Protein 3C8L (pdb70)

Solvent-accessible surface area: 12529 Å² total

CATH classification: 3.30.1330.20

Nearest PDB structures (foldseek):
  3c8l-assembly1_A  TM=1.009E+00  e=8.716E-21  Nostoc punctiforme PCC 73102
  5v85-assembly1_A  TM=3.398E-01  e=1.556E+00  Mediterraneibacter gnavus ATCC 29149
  5v85-assembly1_B  TM=3.242E-01  e=1.892E+00  Mediterraneibacter gnavus ATCC 29149
  3c8l-assembly1_A  TM=1.000E+00  e=3.100E-19  Nostoc punctiforme PCC 73102

Foldseek 3Di:
DDKDWDDKWAADDVQDPCVQRLLLRQLLGRPVVDDCPCPCVVLVHPDPQEAKEKEKEKAPQVRHDVVSSQVSDPHYDYDYDYYHDFKDFAAHDVVVPHPGRIMHMHMMITDIHHD/DDWAWDDKWAADDVQDPCQQRLLLRQLCGGPVPDDCPCPCVVVVHPDQQEAKEKEKEKAPQVPHPPVSSVVSDPHYDYDYDYYHDAKDFAAHDVVVVHPGRIMHMHMMMIDTD

B-factor: mean 16.0, std 7.18, range [7.28, 55.64]

Secondary structure (DSSP, 8-state):
--EEEEEE---B-SSSS-HHHHHHHHHHHHHTT---SSHHHHHT-SSTT--EEEEEEESSGGG--HHHHHTTS-SSSEEEEEEE---------GGGT--S---B-EEEEEEEEE-/----EEEE---B-SSSS-HHHHHHHHHHHHHTT---TTHHHHTT-SSTT--EEEEEEESSGGG--HHHHHTTS-SSSEEEEEEE---------GGGT-SS---B-EEEEEEE-

Sequence (228 aa):
GARRKRLIIIEGGIDQHGQEPTIIAASSRAVRRNNAIAHNALPGVVWWEVVAAGLSHPNEIIEVQVAVPYPEQVREEEEVLAVLPFGRKTLTVESSSGGIVQQGRAIIPELNDKNDELIAIIAAVTVLIIENGARKRLIIIIEGGIDQHGQEPTIIAASSRAVRNAIAHNALPGVWEVAGLSHPNEIIIEVQVAVPYPEQVREEEVLAVLPFGRKTTLTTVVESSSGGIVQGRAIPELNDKNDELIAIIAAVTVLI

Structure (mmCIF, N/CA/C/O backbone):
data_3C8L
#
_entry.id   3C8L
#
_cell.length_a   75.418
_cell.length_b   78.628
_cell.length_c   75.040
_cell.angle_alpha   90.000
_cell.angle_beta   90.000
_cell.angle_gamma   90.000
#
_symmetry.space_group_name_H-M   'C 2 2 21'
#
loop_
_entity.id
_entity.type
_entity.pdbx_description
1 polymer 'FtsZ-like protein of unknown function'
2 non-polymer 'SULFATE ION'
3 non-polymer 'CHLORIDE ION'
4 non-polymer IMIDAZOLE
5 non-polymer GLYCEROL
6 water water
#
loop_
_atom_site.group_PDB
_atom_site.id
_atom_site.type_symbol
_atom_site.label_atom_id
_atom_site.label_alt_id
_atom_site.label_comp_id
_atom_site.label_asym_id
_atom_site.label_entity_id
_atom_site.label_seq_id
_atom_site.pdbx_PDB_ins_code
_atom_site.Cartn_x
_atom_site.Cartn_y
_atom_site.Cartn_z
_atom_site.occupancy
_atom_site.B_iso_or_equiv
_atom_site.auth_seq_id
_atom_site.auth_comp_id
_atom_site.auth_asym_id
_atom_site.auth_atom_id
_atom_site.pdbx_PDB_model_num
ATOM 1 N N . GLY A 1 1 ? -10.900 -18.948 48.939 1.00 12.66 0 GLY A N 1
ATOM 2 C CA . GLY A 1 1 ? -11.316 -17.518 48.807 1.00 12.42 0 GLY A CA 1
ATOM 3 C C . GLY A 1 1 ? -12.207 -17.297 47.605 1.00 11.98 0 GLY A C 1
ATOM 4 O O . GLY A 1 1 ? -12.447 -18.210 46.818 1.00 12.44 0 GLY A O 1
ATOM 18 N N . ALA A 1 3 ? -13.266 -15.861 44.036 1.00 12.18 2 ALA A N 1
ATOM 19 C CA . ALA A 1 3 ? -12.541 -15.665 42.791 1.00 12.61 2 ALA A CA 1
ATOM 20 C C . ALA A 1 3 ? -12.290 -14.156 42.585 1.00 13.03 2 ALA A C 1
ATOM 21 O O . ALA A 1 3 ? -13.115 -13.306 42.916 1.00 14.21 2 ALA A O 1
ATOM 23 N N . ARG A 1 4 ? -11.172 -13.848 41.950 1.00 14.55 3 ARG A N 1
ATOM 24 C CA A ARG A 1 4 ? -10.743 -12.468 41.712 0.50 13.43 3 ARG A CA 1
ATOM 25 C CA B ARG A 1 4 ? -10.776 -12.464 41.732 0.50 15.77 3 ARG A CA 1
ATOM 26 C C . ARG A 1 4 ? -10.139 -12.273 40.349 1.00 13.65 3 ARG A C 1
ATOM 27 O O . ARG A 1 4 ? -9.688 -13.218 39.732 1.00 14.62 3 ARG A O 1
ATOM 42 N N . LYS A 1 5 ? -10.194 -11.036 39.878 1.00 12.07 4 LYS A N 1
ATOM 43 C CA . LYS A 1 5 ? -9.698 -10.660 38.574 1.00 12.46 4 LYS A CA 1
ATOM 44 C C . LYS A 1 5 ? -8.437 -9.829 38.683 1.00 10.61 4 LYS A C 1
ATOM 45 O O . LYS A 1 5 ? -8.386 -8.875 39.461 1.00 11.67 4 LYS A O 1
ATOM 51 N N . ARG A 1 6 ? -7.442 -10.137 37.858 1.00 11.12 5 ARG A N 1
ATOM 52 C CA . ARG A 1 6 ? -6.185 -9.378 37.869 1.00 10.15 5 ARG A CA 1
ATOM 53 C C . ARG A 1 6 ? -6.377 -7.999 37.244 1.00 10.52 5 ARG A C 1
ATOM 54 O O . ARG A 1 6 ? -6.914 -7.888 36.153 1.00 11.63 5 ARG A O 1
ATOM 62 N N . LEU A 1 7 ? -5.891 -6.962 37.913 1.00 10.25 6 LEU A N 1
ATOM 63 C CA . LEU A 1 7 ? -5.973 -5.616 37.389 1.00 10.91 6 LEU A CA 1
ATOM 64 C C . LEU A 1 7 ? -4.627 -5.174 36.803 1.00 10.38 6 LEU A C 1
ATOM 65 O O . LEU A 1 7 ? -4.532 -4.868 35.612 1.00 11.13 6 LEU A O 1
ATOM 70 N N . ILE A 1 8 ? -3.609 -5.137 37.659 1.00 9.75 7 ILE A N 1
ATOM 71 C CA A ILE A 1 8 ? -2.248 -4.717 37.278 0.50 10.25 7 ILE A CA 1
ATOM 72 C CA B ILE A 1 8 ? -2.282 -4.683 37.321 0.50 11.03 7 ILE A CA 1
ATOM 73 C C . ILE A 1 8 ? -1.254 -5.625 37.946 1.00 10.21 7 ILE A C 1
ATOM 74 O O . ILE A 1 8 ? -1.517 -6.154 39.025 1.00 11.36 7 ILE A O 1
ATOM 83 N N . ILE A 1 9 ? -0.116 -5.826 37.280 1.00 9.97 8 ILE A N 1
ATOM 84 C CA . ILE A 1 9 ? 0.995 -6.658 37.774 1.00 9.80 8 ILE A CA 1
ATOM 85 C C . ILE A 1 9 ? 2.240 -5.775 37.714 1.00 9.32 8 ILE A C 1
ATOM 86 O O . ILE A 1 9 ? 2.572 -5.234 36.656 1.00 11.56 8 ILE A O 1
ATOM 91 N N . GLU A 1 10 ? 2.909 -5.591 38.850 1.00 9.00 9 GLU A N 1
ATOM 92 C CA . GLU A 1 10 ? 4.099 -4.763 38.989 1.00 7.69 9 GLU A CA 1
ATOM 93 C C . GLU A 1 10 ? 5.259 -5.682 39.334 1.00 8.04 9 GLU A C 1
ATOM 94 O O . GLU A 1 10 ? 5.196 -6.417 40.324 1.00 9.03 9 GLU A O 1
ATOM 108 N N . GLY A 1 12 ? 9.549 -6.467 39.913 1.00 7.49 11 GLY A N 1
ATOM 109 C CA . GLY A 1 12 ? 10.784 -5.895 40.417 1.00 8.44 11 GLY A CA 1
ATOM 110 C C . GLY A 1 12 ? 11.817 -6.927 40.786 1.00 7.37 11 GLY A C 1
ATOM 111 O O . GLY A 1 12 ? 11.480 -8.107 40.974 1.00 8.69 11 GLY A O 1
ATOM 120 N N . GLY A 1 14 ? 15.327 -7.634 43.389 1.00 8.08 13 GLY A N 1
ATOM 121 C CA . GLY A 1 14 ? 16.003 -7.266 44.632 1.00 8.02 13 GLY A CA 1
ATOM 122 C C . GLY A 1 14 ? 17.218 -8.158 44.818 1.00 7.92 13 GLY A C 1
ATOM 123 O O . GLY A 1 14 ? 17.217 -9.324 44.420 1.00 8.75 13 GLY A O 1
ATOM 124 N N . ILE A 1 15 ? 18.251 -7.594 45.416 1.00 9.25 14 ILE A N 1
ATOM 125 C CA . ILE A 1 15 ? 19.509 -8.278 45.551 1.00 9.51 14 ILE A CA 1
ATOM 126 C C . ILE A 1 15 ? 20.097 -8.199 46.940 1.00 10.93 14 ILE A C 1
ATOM 127 O O . ILE A 1 15 ? 20.160 -7.119 47.511 1.00 11.08 14 ILE A O 1
ATOM 132 N N . ASP A 1 16 ? 20.495 -9.364 47.448 1.00 10.27 15 ASP A N 1
ATOM 133 C CA . ASP A 1 16 ? 21.240 -9.500 48.711 1.00 11.81 15 ASP A CA 1
ATOM 134 C C . ASP A 1 16 ? 22.686 -9.679 48.266 1.00 11.06 15 ASP A C 1
ATOM 135 O O . ASP A 1 16 ? 23.062 -10.776 47.865 1.00 11.58 15 ASP A O 1
ATOM 140 N N . GLN A 1 17 ? 23.499 -8.632 48.334 1.00 11.73 16 GLN A N 1
ATOM 141 C CA . GLN A 1 17 ? 24.882 -8.727 47.858 1.00 12.33 16 GLN A CA 1
ATOM 142 C C . GLN A 1 17 ? 25.816 -9.451 48.812 1.00 12.89 16 GLN A C 1
ATOM 143 O O . GLN A 1 17 ? 26.838 -9.971 48.394 1.00 14.65 16 GLN A O 1
ATOM 149 N N . HIS A 1 18 ? 25.477 -9.519 50.085 1.00 13.59 17 HIS A N 1
ATOM 150 C CA . HIS A 1 18 ? 26.391 -10.171 51.047 1.00 14.84 17 HIS A CA 1
ATOM 151 C C . HIS A 1 18 ? 26.241 -11.679 51.163 1.00 14.87 17 HIS A C 1
ATOM 152 O O . HIS A 1 18 ? 27.211 -12.367 51.521 1.00 15.98 17 HIS A O 1
ATOM 159 N N . GLY A 1 19 ? 25.051 -12.191 50.863 1.00 15.10 18 GLY A N 1
ATOM 160 C CA . GLY A 1 19 ? 24.774 -13.616 50.919 1.00 16.05 18 GLY A CA 1
ATOM 161 C C . GLY A 1 19 ? 24.069 -14.006 52.208 1.00 17.58 18 GLY A C 1
ATOM 162 O O . GLY A 1 19 ? 24.075 -13.260 53.192 1.00 18.61 18 GLY A O 1
ATOM 163 N N . GLN A 1 20 ? 23.472 -15.187 52.170 1.00 17.75 19 GLN A N 1
ATOM 164 C CA . GLN A 1 20 ? 22.755 -15.768 53.304 1.00 18.65 19 GLN A CA 1
ATOM 165 C C . GLN A 1 20 ? 21.432 -15.098 53.673 1.00 17.11 19 GLN A C 1
ATOM 166 O O . GLN A 1 20 ? 20.824 -15.485 54.675 1.00 18.59 19 GLN A O 1
ATOM 172 N N . GLU A 1 21 ? 20.957 -14.087 52.921 1.00 14.96 20 GLU A N 1
ATOM 173 C CA . GLU A 1 21 ? 19.679 -13.444 53.277 1.00 14.27 20 GLU A CA 1
ATOM 174 C C . GLU A 1 21 ? 18.672 -13.314 52.129 1.00 11.78 20 GLU A C 1
ATOM 175 O O . GLU A 1 21 ? 18.408 -12.211 51.643 1.00 10.73 20 GLU A O 1
ATOM 181 N N . PRO A 1 22 ? 18.090 -14.438 51.696 1.00 11.13 21 PRO A N 1
ATOM 182 C CA . PRO A 1 22 ? 17.063 -14.347 50.669 1.00 11.27 21 PRO A CA 1
ATOM 183 C C . PRO A 1 22 ? 15.888 -13.451 51.083 1.00 10.81 21 PRO A C 1
ATOM 184 O O . PRO A 1 22 ? 15.235 -12.879 50.221 1.00 9.92 21 PRO A O 1
ATOM 188 N N . THR A 1 23 ? 15.601 -13.334 52.381 1.00 9.97 22 THR A N 1
ATOM 189 C CA . THR A 1 23 ? 14.553 -12.431 52.812 1.00 10.29 22 THR A CA 1
ATOM 190 C C . THR A 1 23 ? 14.826 -10.979 52.351 1.00 9.73 22 THR A C 1
ATOM 191 O O . THR A 1 23 ? 13.898 -10.277 51.943 1.00 9.75 22 THR A O 1
ATOM 195 N N . ILE A 1 24 ? 16.074 -10.533 52.450 1.00 9.86 23 ILE A N 1
ATOM 196 C CA A ILE A 1 24 ? 16.495 -9.190 52.049 0.50 10.41 23 ILE A CA 1
ATOM 197 C CA B ILE A 1 24 ? 16.401 -9.161 52.066 0.50 10.56 23 ILE A CA 1
ATOM 198 C C . ILE A 1 24 ? 16.287 -9.009 50.546 1.00 9.48 23 ILE A C 1
ATOM 199 O O . ILE A 1 24 ? 15.765 -7.996 50.083 1.00 9.81 23 ILE A O 1
ATOM 208 N N . ALA A 1 25 ? 16.728 -9.993 49.776 1.00 9.53 24 ALA A N 1
ATOM 209 C CA . ALA A 1 25 ? 16.544 -9.934 48.319 1.00 9.20 24 ALA A CA 1
ATOM 210 C C . ALA A 1 25 ? 15.045 -9.836 47.990 1.00 8.15 24 ALA A C 1
ATOM 211 O O . ALA A 1 25 ? 14.622 -9.009 47.166 1.00 8.60 24 ALA A O 1
ATOM 213 N N . ALA A 1 26 ? 14.233 -10.662 48.656 1.00 8.34 25 ALA A N 1
ATOM 214 C CA . ALA A 1 26 ? 12.797 -10.671 48.421 1.00 8.37 25 ALA A CA 1
ATOM 215 C C . ALA A 1 26 ? 12.115 -9.352 48.808 1.00 8.56 25 ALA A C 1
ATOM 216 O O . ALA A 1 26 ? 11.287 -8.844 48.070 1.00 8.88 25 ALA A O 1
ATOM 218 N N A SER A 1 27 ? 12.483 -8.824 49.975 0.50 8.56 26 SER A N 1
ATOM 219 N N B SER A 1 27 ? 12.446 -8.809 49.982 0.50 9.59 26 SER A N 1
ATOM 220 C CA A SER A 1 27 ? 11.918 -7.560 50.449 0.50 7.77 26 SER A CA 1
ATOM 221 C CA B SER A 1 27 ? 11.812 -7.548 50.395 0.50 9.67 26 SER A CA 1
ATOM 222 C C A SER A 1 27 ? 12.251 -6.426 49.485 0.50 8.52 26 SER A C 1
ATOM 223 C C B SER A 1 27 ? 12.232 -6.414 49.451 0.50 9.48 26 SER A C 1
ATOM 224 O O A SER A 1 27 ? 11.391 -5.597 49.147 0.50 8.62 26 SER A O 1
ATOM 225 O O B SER A 1 27 ? 11.403 -5.561 49.095 0.50 9.17 26 SER A O 1
ATOM 230 N N . ARG A 1 28 ? 13.505 -6.391 49.049 1.00 8.43 27 ARG A N 1
ATOM 231 C CA . ARG A 1 28 ? 13.958 -5.361 48.105 1.00 8.92 27 ARG A CA 1
ATOM 232 C C . ARG A 1 28 ? 13.257 -5.522 46.760 1.00 8.02 27 ARG A C 1
ATOM 233 O O . ARG A 1 28 ? 12.958 -4.524 46.097 1.00 9.09 27 ARG A O 1
ATOM 241 N N . ALA A 1 29 ? 12.988 -6.762 46.344 1.00 8.16 28 ALA A N 1
ATOM 242 C CA . ALA A 1 29 ? 12.283 -7.006 45.091 1.00 8.04 28 ALA A CA 1
ATOM 243 C C . ALA A 1 29 ? 10.849 -6.451 45.120 1.00 7.91 28 ALA A C 1
ATOM 244 O O . ALA A 1 29 ? 10.393 -5.827 44.159 1.00 8.20 28 ALA A O 1
ATOM 246 N N . VAL A 1 30 ? 10.122 -6.675 46.214 1.00 8.10 29 VAL A N 1
ATOM 247 C CA . VAL A 1 30 ? 8.773 -6.137 46.375 1.00 7.95 29 VAL A CA 1
ATOM 248 C C . VAL A 1 30 ? 8.827 -4.594 46.380 1.00 8.63 29 VAL A C 1
ATOM 249 O O . VAL A 1 30 ? 8.021 -3.928 45.712 1.00 9.22 29 VAL A O 1
ATOM 253 N N . ARG A 1 31 ? 9.784 -4.025 47.115 1.00 9.06 30 ARG A N 1
ATOM 254 C CA A ARG A 1 31 ? 9.926 -2.564 47.159 0.50 9.65 30 ARG A CA 1
ATOM 255 C CA B ARG A 1 31 ? 9.876 -2.588 47.172 0.50 10.22 30 ARG A CA 1
ATOM 256 C C . ARG A 1 31 ? 10.161 -2.023 45.751 1.00 9.63 30 ARG A C 1
ATOM 257 O O . ARG A 1 31 ? 9.529 -1.053 45.332 1.00 11.34 30 ARG A O 1
ATOM 272 N N . ASN A 1 32 ? 11.101 -2.622 45.021 1.00 8.88 31 ASN A N 1
ATOM 273 C CA A ASN A 1 32 ? 11.475 -2.234 43.611 0.50 9.68 31 ASN A CA 1
ATOM 274 C CA B ASN A 1 32 ? 11.431 -2.151 43.708 0.50 9.29 31 ASN A CA 1
ATOM 275 C C . ASN A 1 32 ? 10.282 -2.354 42.706 1.00 9.15 31 ASN A C 1
ATOM 276 O O . ASN A 1 32 ? 10.120 -1.566 41.778 1.00 10.43 31 ASN A O 1
ATOM 285 N N . ALA A 1 33 ? 9.440 -3.359 42.943 1.00 8.37 32 ALA A N 1
ATOM 286 C CA . ALA A 1 33 ? 8.299 -3.589 42.069 1.00 7.76 32 ALA A CA 1
ATOM 287 C C . ALA A 1 33 ? 7.273 -2.455 42.104 1.00 7.92 32 ALA A C 1
ATOM 288 O O . ALA A 1 33 ? 6.643 -2.135 41.090 1.00 9.78 32 ALA A O 1
ATOM 290 N N . ILE A 1 34 ? 7.079 -1.886 43.293 1.00 8.02 33 ILE A N 1
ATOM 291 C CA . ILE A 1 34 ? 6.053 -0.898 43.465 1.00 8.80 33 ILE A CA 1
ATOM 292 C C . ILE A 1 34 ? 6.516 0.547 43.609 1.00 8.35 33 ILE A C 1
ATOM 293 O O . ILE A 1 34 ? 5.703 1.466 43.487 1.00 9.07 33 ILE A O 1
ATOM 298 N N . ALA A 1 35 ? 7.809 0.758 43.823 1.00 8.05 34 ALA A N 1
ATOM 299 C CA . ALA A 1 35 ? 8.315 2.093 44.135 1.00 9.02 34 ALA A CA 1
ATOM 300 C C . ALA A 1 35 ? 8.106 3.147 43.093 1.00 7.50 34 ALA A C 1
ATOM 301 O O . ALA A 1 35 ? 8.033 4.336 43.418 1.00 8.56 34 ALA A O 1
ATOM 303 N N . HIS A 1 36 ? 8.081 2.732 41.835 1.00 7.28 35 HIS A N 1
ATOM 304 C CA . HIS A 1 36 ? 7.989 3.678 40.735 1.00 7.51 35 HIS A CA 1
ATOM 305 C C . HIS A 1 36 ? 6.622 3.829 40.158 1.00 7.92 35 HIS A C 1
ATOM 306 O O . HIS A 1 36 ? 6.479 4.427 39.093 1.00 9.61 35 HIS A O 1
ATOM 313 N N . ASN A 1 37 ? 5.611 3.305 40.852 1.00 7.94 36 ASN A N 1
ATOM 314 C CA . ASN A 1 37 ? 4.229 3.449 40.433 1.00 9.02 36 ASN A CA 1
ATOM 315 C C . ASN A 1 37 ? 3.384 4.021 41.553 1.00 8.95 36 ASN A C 1
ATOM 316 O O . ASN A 1 37 ? 3.710 3.848 42.711 1.00 10.91 36 ASN A O 1
ATOM 321 N N . ALA A 1 38 ? 2.327 4.734 41.190 1.00 9.26 37 ALA A N 1
ATOM 322 C CA . ALA A 1 38 ? 1.356 5.288 42.145 1.00 9.26 37 ALA A CA 1
ATOM 323 C C . ALA A 1 38 ? -0.031 4.871 41.651 1.00 10.22 37 ALA A C 1
ATOM 324 O O . ALA A 1 38 ? -0.270 4.791 40.437 1.00 10.49 37 ALA A O 1
ATOM 326 N N . LEU A 1 39 ? -0.940 4.618 42.592 1.00 10.38 38 LEU A N 1
ATOM 327 C CA . LEU A 1 39 ? -2.304 4.134 42.293 1.00 11.57 38 LEU A CA 1
ATOM 328 C C . LEU A 1 39 ? -3.358 5.092 42.846 1.00 11.36 38 LEU A C 1
ATOM 329 O O . LEU A 1 39 ? -4.143 4.726 43.723 1.00 12.14 38 LEU A O 1
ATOM 334 N N . PRO A 1 40 ? -3.403 6.328 42.344 1.00 9.53 39 PRO A N 1
ATOM 335 C CA . PRO A 1 40 ? -4.350 7.282 42.924 1.00 10.00 39 PRO A CA 1
ATOM 336 C C . PRO A 1 40 ? -5.824 6.921 42.827 1.00 10.38 39 PRO A C 1
ATOM 337 O O . PRO A 1 40 ? -6.586 7.208 43.771 1.00 11.38 39 PRO A O 1
ATOM 341 N N . GLY A 1 41 ? -6.223 6.293 41.727 1.00 10.43 40 GLY A N 1
ATOM 342 C CA . GLY A 1 41 ? -7.628 6.018 41.528 1.00 12.40 40 GLY A CA 1
ATOM 343 C C . GLY A 1 41 ? -8.111 4.640 41.176 1.00 12.53 40 GLY A C 1
ATOM 344 O O . GLY A 1 41 ? -9.307 4.434 41.102 1.00 14.22 40 GLY A O 1
ATOM 345 N N A VAL A 1 42 ? -7.259 3.730 40.788 0.50 13.61 41 VAL A N 1
ATOM 346 N N B VAL A 1 42 ? -7.161 3.681 41.259 0.50 12.49 41 VAL A N 1
ATOM 347 C CA A VAL A 1 42 ? -7.811 2.456 40.291 0.50 13.98 41 VAL A CA 1
ATOM 348 C CA B VAL A 1 42 ? -7.368 2.222 41.012 0.50 12.53 41 VAL A CA 1
ATOM 3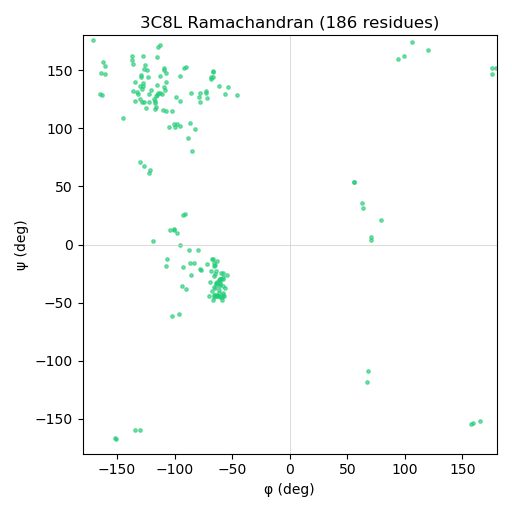49 C C A VAL A 1 42 ? -8.785 1.774 41.269 0.50 12.78 41 VAL A C 1
ATOM 350 C C B VAL A 1 42 ? -8.366 1.665 42.034 0.50 13.35 41 VAL A C 1
ATOM 351 O O A VAL A 1 42 ? -9.838 1.226 40.869 0.50 11.64 41 VAL A O 1
ATOM 352 O O B VAL A 1 42 ? -9.279 0.899 41.694 0.50 13.73 41 VAL A O 1
ATOM 359 N N A TRP A 1 43 ? -8.409 1.808 42.542 0.50 11.84 42 TRP A N 1
ATOM 360 N N B TRP A 1 43 ? -8.192 2.041 43.293 0.50 14.42 42 TRP A N 1
ATOM 361 C CA A TRP A 1 43 ? -9.223 1.232 43.622 0.50 11.70 42 TRP A CA 1
ATOM 362 C CA B TRP A 1 43 ? -9.091 1.560 44.346 0.50 15.18 42 TRP A CA 1
ATOM 363 C C A TRP A 1 43 ? -10.623 1.844 43.640 0.50 12.57 42 TRP A C 1
ATOM 364 C C B TRP A 1 43 ? -10.545 2.020 44.163 0.50 15.03 42 TRP A C 1
ATOM 365 O O A TRP A 1 43 ? -11.603 1.104 43.779 0.50 11.72 42 TRP A O 1
ATOM 366 O O B TRP A 1 43 ? -11.482 1.322 44.537 0.50 14.40 42 TRP A O 1
ATOM 387 N N . GLU A 1 44 ? -10.725 3.182 43.551 1.00 13.83 43 GLU A N 1
ATOM 388 C CA . GLU A 1 44 ? -12.043 3.778 43.413 1.00 16.32 43 GLU A CA 1
ATOM 389 C C . GLU A 1 44 ? -12.820 3.264 42.236 1.00 17.19 43 GLU A C 1
ATOM 390 O O . GLU A 1 44 ? -14.001 2.960 42.354 1.00 17.98 43 GLU A O 1
ATOM 396 N N A VAL A 1 45 ? -12.234 3.377 41.063 0.50 16.57 44 VAL A N 1
ATOM 397 N N B VAL A 1 45 ? -12.086 2.914 41.173 0.50 19.11 44 VAL A N 1
ATOM 398 C CA A VAL A 1 45 ? -12.945 2.980 39.852 0.50 16.76 44 VAL A CA 1
ATOM 399 C CA B VAL A 1 45 ? -12.694 2.328 39.963 0.50 21.54 44 VAL A CA 1
ATOM 400 C C A VAL A 1 45 ? -13.455 1.539 39.960 0.50 16.62 44 VAL A C 1
ATOM 401 C C B VAL A 1 45 ? -13.036 0.872 40.251 0.50 21.90 44 VAL A C 1
ATOM 402 O O A VAL A 1 45 ? -14.494 1.211 39.404 0.50 15.48 44 VAL A O 1
ATOM 403 O O B VAL A 1 45 ? -13.872 0.262 39.584 0.50 22.37 44 VAL A O 1
ATOM 410 N N A ALA A 1 46 ? -12.716 0.700 40.687 0.50 16.82 45 ALA A N 1
ATOM 411 N N B ALA A 1 46 ? -12.351 0.303 41.232 0.50 22.15 45 ALA A N 1
ATOM 412 C CA A ALA A 1 46 ? -13.056 -0.711 40.913 0.50 17.78 45 ALA A CA 1
ATOM 413 C CA B ALA A 1 46 ? -12.621 -1.053 41.630 0.50 21.99 45 ALA A CA 1
ATOM 414 C C A ALA A 1 46 ? -14.179 -0.927 41.962 0.50 18.72 45 ALA A C 1
ATOM 415 C C B ALA A 1 46 ? -13.811 -1.048 42.576 0.50 21.34 45 ALA A C 1
ATOM 416 O O A ALA A 1 46 ? -14.746 -2.021 42.035 0.50 19.87 45 ALA A O 1
ATOM 417 O O B ALA A 1 46 ? -14.102 -2.091 43.181 0.50 21.79 45 ALA A O 1
ATOM 420 N N . GLY A 1 47 ? -14.481 0.100 42.764 1.00 19.99 46 GLY A N 1
ATOM 421 C CA . GLY A 1 47 ? -15.586 0.096 43.722 1.00 19.65 46 GLY A CA 1
ATOM 422 C C . GLY A 1 47 ? -15.251 -0.026 45.191 1.00 19.06 46 GLY A C 1
ATOM 423 O O . GLY A 1 47 ? -16.137 -0.265 46.003 1.00 19.68 46 GLY A O 1
ATOM 424 N N . LEU A 1 48 ? -13.991 0.147 45.555 1.00 17.45 47 LEU A N 1
ATOM 425 C CA . LEU A 1 48 ? -13.564 0.042 46.939 1.00 17.62 47 LEU A CA 1
ATOM 426 C C . LEU A 1 48 ? -13.660 1.409 47.604 1.00 19.37 47 LEU A C 1
ATOM 427 O O . LEU A 1 48 ? -13.545 2.448 46.941 1.00 20.50 47 LEU A O 1
ATOM 432 N N . SER A 1 49 ? -13.856 1.391 48.915 1.00 19.46 48 SER A N 1
ATOM 433 C CA . SER A 1 49 ? -13.966 2.593 49.716 1.00 20.53 48 SER A CA 1
ATOM 434 C C . SER A 1 49 ? -12.607 3.097 50.173 1.00 21.21 48 SER A C 1
ATOM 435 O O . SER A 1 49 ? -12.483 4.249 50.594 1.00 23.13 48 SER A O 1
ATOM 437 N N . HIS A 1 50 ? -11.577 2.247 50.092 1.00 19.25 49 HIS A N 1
ATOM 438 C CA . HIS A 1 50 ? -10.239 2.632 50.534 1.00 17.71 49 HIS A CA 1
ATOM 439 C C . HIS A 1 50 ? -9.205 1.703 49.890 1.00 16.65 49 HIS A C 1
ATOM 440 O O . HIS A 1 50 ? -9.507 0.535 49.684 1.00 15.49 49 HIS A O 1
ATOM 447 N N . PRO A 1 51 ? -7.991 2.200 49.576 1.00 16.42 50 PRO A N 1
ATOM 448 C CA . PRO A 1 51 ? -6.967 1.345 48.998 1.00 15.89 50 PRO A CA 1
ATOM 449 C C . PRO A 1 51 ? -6.602 0.126 49.863 1.00 15.26 50 PRO A C 1
ATOM 450 O O . PRO A 1 51 ? -6.174 -0.867 49.323 1.00 14.57 50 PRO A O 1
ATOM 454 N N . ASN A 1 52 ? -6.822 0.227 51.172 1.00 14.28 51 ASN A N 1
ATOM 455 C CA . ASN A 1 52 ? -6.513 -0.887 52.089 1.00 14.31 51 ASN A CA 1
ATOM 456 C C . ASN A 1 52 ? -7.420 -2.100 51.864 1.00 14.44 51 ASN A C 1
ATOM 457 O O . ASN A 1 52 ? -7.157 -3.180 52.408 1.00 15.14 51 ASN A O 1
ATOM 462 N N . GLU A 1 53 ? -8.493 -1.916 51.094 1.00 13.53 52 GLU A N 1
ATOM 463 C CA . GLU A 1 53 ? -9.378 -3.010 50.747 1.00 14.52 52 GLU A CA 1
ATOM 464 C C . GLU A 1 53 ? -8.890 -3.789 49.525 1.00 14.21 52 GLU A C 1
ATOM 465 O O . GLU A 1 53 ? -9.450 -4.836 49.230 1.00 15.33 52 GLU A O 1
ATOM 487 N N . ILE A 1 55 ? -6.952 -6.299 47.096 1.00 11.96 54 ILE A N 1
ATOM 488 C CA . ILE A 1 55 ? -6.360 -7.607 47.237 1.00 11.97 54 ILE A CA 1
ATOM 489 C C . ILE A 1 55 ? -5.006 -7.495 46.546 1.00 11.44 54 ILE A C 1
ATOM 490 O O . ILE A 1 55 ? -4.939 -7.090 45.362 1.00 12.37 54 ILE A O 1
ATOM 495 N N . ILE A 1 56 ? -3.946 -7.807 47.278 1.00 10.80 55 ILE A N 1
ATOM 496 C CA . ILE A 1 56 ? -2.604 -7.756 46.731 1.00 10.97 55 ILE A CA 1
ATOM 497 C C . ILE A 1 56 ? -1.930 -9.109 46.917 1.00 11.40 55 ILE A C 1
ATOM 498 O O . ILE A 1 56 ? -1.726 -9.564 48.031 1.00 13.87 55 ILE A O 1
ATOM 503 N N . GLU A 1 57 ? -1.581 -9.764 45.815 1.00 10.66 56 GLU A N 1
ATOM 504 C CA . GLU A 1 57 ? -0.897 -11.040 45.848 1.00 11.20 56 GLU A CA 1
ATOM 505 C C . GLU A 1 57 ? 0.547 -10.819 45.401 1.00 10.58 56 GLU A C 1
ATOM 506 O O . GLU A 1 57 ? 0.793 -10.225 44.338 1.00 15.64 56 GLU A O 1
ATOM 512 N N . VAL A 1 58 ? 1.482 -11.385 46.156 1.00 9.31 57 VAL A N 1
ATOM 513 C CA . VAL A 1 58 ? 2.891 -11.256 45.866 1.00 8.57 57 VAL A CA 1
ATOM 514 C C . VAL A 1 58 ? 3.453 -12.627 45.528 1.00 9.03 57 VAL A C 1
ATOM 515 O O . VAL A 1 58 ? 3.232 -13.581 46.279 1.00 10.09 57 VAL A O 1
ATOM 519 N N . GLN A 1 59 ? 4.146 -12.725 44.385 1.00 8.42 58 GLN A N 1
ATOM 520 C CA . GLN A 1 59 ? 4.804 -13.945 43.946 1.00 9.18 58 GLN A CA 1
ATOM 521 C C . GLN A 1 59 ? 6.297 -13.653 43.897 1.00 9.02 58 GLN A C 1
ATOM 522 O O . GLN A 1 59 ? 6.715 -12.750 43.150 1.00 9.48 58 GLN A O 1
ATOM 528 N N . VAL A 1 60 ? 7.082 -14.359 44.726 1.00 8.33 59 VAL A N 1
ATOM 529 C CA . VAL A 1 60 ? 8.532 -14.210 44.760 1.00 9.04 59 VAL A CA 1
ATOM 530 C C . VAL A 1 60 ? 9.261 -15.469 44.325 1.00 8.97 59 VAL A C 1
ATOM 531 O O . VAL A 1 60 ? 8.851 -16.574 44.690 1.00 9.78 59 VAL A O 1
ATOM 535 N N . ALA A 1 61 ? 10.305 -15.307 43.506 1.00 9.17 60 ALA A N 1
ATOM 536 C CA . ALA A 1 61 ? 11.189 -16.396 43.109 1.00 9.74 60 ALA A CA 1
ATOM 537 C C . ALA A 1 61 ? 12.587 -15.968 43.544 1.00 9.32 60 ALA A C 1
ATOM 538 O O . ALA A 1 61 ? 13.034 -14.852 43.235 1.00 9.31 60 ALA A O 1
ATOM 540 N N . VAL A 1 62 ? 13.280 -16.850 44.261 1.00 9.38 61 VAL A N 1
ATOM 541 C CA . VAL A 1 62 ? 14.587 -16.515 44.803 1.00 9.46 61 VAL A CA 1
ATOM 542 C C . VAL A 1 62 ? 15.308 -17.814 45.179 1.00 9.31 61 VAL A C 1
ATOM 543 O O . VAL A 1 62 ? 14.650 -18.836 45.393 1.00 10.26 61 VAL A O 1
ATOM 547 N N . PRO A 1 63 ? 16.654 -17.792 45.240 1.00 10.75 62 PRO A N 1
ATOM 548 C CA . PRO A 1 63 ? 17.336 -18.978 45.758 1.00 10.82 62 PRO A CA 1
ATOM 549 C C . PRO A 1 63 ? 17.004 -19.148 47.257 1.00 10.62 62 PRO A C 1
ATOM 550 O O . PRO A 1 63 ? 16.780 -18.162 47.962 1.00 10.79 62 PRO A O 1
ATOM 554 N N . TYR A 1 64 ? 16.983 -20.396 47.709 1.00 11.67 63 TYR A N 1
ATOM 555 C CA . TYR A 1 64 ? 16.701 -20.748 49.114 1.00 11.63 63 TYR A CA 1
ATOM 556 C C . TYR A 1 64 ? 15.358 -20.157 49.546 1.00 10.82 63 TYR A C 1
ATOM 557 O O . TYR A 1 64 ? 15.269 -19.481 50.585 1.00 11.61 63 TYR A O 1
ATOM 566 N N . PRO A 1 65 ? 14.284 -20.441 48.790 1.00 11.00 64 PRO A N 1
ATOM 567 C CA . PRO A 1 65 ? 12.990 -19.834 49.111 1.00 11.53 64 PRO A CA 1
ATOM 568 C C . PRO A 1 65 ? 12.490 -20.191 50.511 1.00 10.85 64 PRO A C 1
ATOM 569 O O . PRO A 1 65 ? 11.765 -19.427 51.137 1.00 11.26 64 PRO A O 1
ATOM 573 N N . GLU A 1 66 ? 12.872 -21.362 50.992 1.00 11.63 65 GLU A N 1
ATOM 574 C CA . GLU A 1 66 ? 12.496 -21.824 52.330 1.00 11.76 65 GLU A CA 1
ATOM 575 C C . GLU A 1 66 ? 13.043 -20.955 53.469 1.00 10.96 65 GLU A C 1
ATOM 576 O O . GLU A 1 66 ? 12.590 -21.094 54.605 1.00 12.42 65 GLU A O 1
ATOM 582 N N . GLN A 1 67 ? 14.006 -20.081 53.171 1.00 11.05 66 GLN A N 1
ATOM 583 C CA . GLN A 1 67 ? 14.609 -19.185 54.153 1.00 11.48 66 GLN A CA 1
ATOM 584 C C . GLN A 1 67 ? 13.961 -17.797 54.172 1.00 10.64 66 GLN A C 1
ATOM 585 O O . GLN A 1 67 ? 14.364 -16.956 54.965 1.00 12.21 66 GLN A O 1
ATOM 591 N N . VAL A 1 68 ? 12.966 -17.562 53.310 1.00 10.27 67 VAL A N 1
ATOM 592 C CA . VAL A 1 68 ? 12.315 -16.254 53.275 1.00 10.50 67 VAL A CA 1
ATOM 593 C C . VAL A 1 68 ? 11.312 -16.102 54.416 1.00 10.97 67 VAL A C 1
ATOM 594 O O . VAL A 1 68 ? 10.444 -16.941 54.614 1.00 12.00 67 VAL A O 1
ATOM 598 N N . ARG A 1 69 ? 11.468 -15.019 55.165 1.00 10.46 68 ARG A N 1
ATOM 599 C CA . ARG A 1 69 ? 10.576 -14.669 56.288 1.00 10.56 68 ARG A CA 1
ATOM 600 C C . ARG A 1 69 ? 9.402 -13.868 55.717 1.00 10.33 68 ARG A C 1
ATOM 601 O O . ARG A 1 69 ? 9.534 -12.682 55.358 1.00 10.92 68 ARG A O 1
ATOM 609 N N . GLU A 1 70 ? 8.252 -14.527 55.616 1.00 10.11 69 GLU A N 1
ATOM 610 C CA . GLU A 1 70 ? 7.081 -13.951 54.965 1.00 11.13 69 GLU A CA 1
ATOM 611 C C . GLU A 1 70 ? 6.576 -12.646 55.502 1.00 10.44 69 GLU A C 1
ATOM 612 O O . GLU A 1 70 ? 6.250 -11.736 54.745 1.00 10.46 69 GLU A O 1
ATOM 618 N N . GLU A 1 71 ? 6.507 -12.538 56.814 1.00 10.99 70 GLU A N 1
ATOM 619 C CA A GLU A 1 71 ? 5.963 -11.346 57.447 0.50 10.59 70 GLU A CA 1
ATOM 620 C CA B GLU A 1 71 ? 5.949 -11.332 57.433 0.50 12.11 70 GLU A CA 1
ATOM 621 C C . GLU A 1 71 ? 6.766 -10.089 57.143 1.00 10.83 70 GLU A C 1
ATOM 622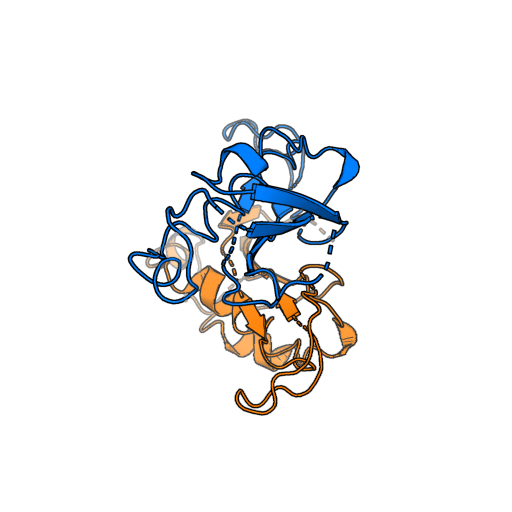 O O . GLU A 1 71 ? 6.204 -9.013 56.969 1.00 10.94 70 GLU A O 1
ATOM 633 N N . GLU A 1 72 ? 8.076 -10.229 57.094 1.00 10.36 71 GLU A N 1
ATOM 634 C CA . GLU A 1 72 ? 8.954 -9.122 56.770 1.00 11.05 71 GLU A CA 1
ATOM 635 C C . GLU A 1 72 ? 8.765 -8.678 55.315 1.00 10.35 71 GLU A C 1
ATOM 636 O O . GLU A 1 72 ? 8.728 -7.486 55.030 1.00 11.10 71 GLU A O 1
ATOM 642 N N . VAL A 1 73 ? 8.594 -9.627 54.407 1.00 9.18 72 VAL A N 1
ATOM 643 C CA . VAL A 1 73 ? 8.390 -9.304 52.992 1.00 8.84 72 VAL A CA 1
ATOM 644 C C . VAL A 1 73 ? 7.049 -8.585 52.804 1.00 8.73 72 VAL A C 1
ATOM 645 O O . VAL A 1 73 ? 6.987 -7.564 52.123 1.00 9.38 72 VAL A O 1
ATOM 649 N N . LEU A 1 74 ? 5.979 -9.119 53.383 1.00 8.64 73 LEU A N 1
ATOM 650 C CA . LEU A 1 74 ? 4.671 -8.494 53.205 1.00 8.92 73 LEU A CA 1
ATOM 651 C C . LEU A 1 74 ? 4.554 -7.114 53.827 1.00 8.55 73 LEU A C 1
ATOM 652 O O . LEU A 1 74 ? 3.780 -6.297 53.354 1.00 8.73 73 LEU A O 1
ATOM 657 N N . ALA A 1 75 ? 5.341 -6.853 54.870 1.00 8.93 74 ALA A N 1
ATOM 658 C CA . ALA A 1 75 ? 5.325 -5.545 55.512 1.00 9.69 74 ALA A CA 1
ATOM 659 C C . ALA A 1 75 ? 5.858 -4.447 54.559 1.00 8.98 74 ALA A C 1
ATOM 660 O O . ALA A 1 75 ? 5.673 -3.266 54.830 1.00 10.34 74 ALA A O 1
ATOM 662 N N . VAL A 1 76 ? 6.532 -4.800 53.475 1.00 9.13 75 VAL A N 1
ATOM 663 C CA . VAL A 1 76 ? 6.965 -3.789 52.499 1.00 9.60 75 VAL A CA 1
ATOM 664 C C . VAL A 1 76 ? 5.726 -3.133 51.855 1.00 9.99 75 VAL A C 1
ATOM 665 O O . VAL A 1 76 ? 5.777 -1.965 51.470 1.00 11.38 75 VAL A O 1
ATOM 669 N N . LEU A 1 77 ? 4.633 -3.889 51.689 1.00 9.90 76 LEU A N 1
ATOM 670 C CA . LEU A 1 77 ? 3.436 -3.316 51.101 1.00 11.49 76 LEU A CA 1
ATOM 671 C C . LEU A 1 77 ? 2.777 -2.394 52.104 1.00 12.18 76 LEU A C 1
ATOM 672 O O . LEU A 1 77 ? 2.565 -2.781 53.270 1.00 11.63 76 LEU A O 1
ATOM 677 N N . PRO A 1 78 ? 2.439 -1.169 51.663 1.00 15.15 77 PRO A N 1
ATOM 678 C CA . PRO A 1 78 ? 1.865 -0.183 52.533 1.00 16.40 77 PRO A CA 1
ATOM 679 C C . PRO A 1 78 ? 0.418 -0.393 52.993 1.00 16.29 77 PRO A C 1
ATOM 680 O O . PRO A 1 78 ? 0.011 0.193 53.971 1.00 18.64 77 PRO A O 1
ATOM 684 N N . PHE A 1 79 ? -0.327 -1.255 52.333 1.00 14.97 78 PHE A N 1
ATOM 685 C CA . PHE A 1 79 ? -1.716 -1.476 52.656 1.00 15.04 78 PHE A CA 1
ATOM 686 C C . PHE A 1 79 ? -2.177 -2.676 51.865 1.00 12.79 78 PHE A C 1
ATOM 687 O O . PHE A 1 79 ? -1.411 -3.258 51.071 1.00 13.50 78 PHE A O 1
ATOM 695 N N . GLY A 1 80 ? -3.425 -3.058 52.127 1.00 12.01 79 GLY A N 1
ATOM 696 C CA . GLY A 1 80 ? -4.099 -4.117 51.394 1.00 11.95 79 GLY A CA 1
ATOM 697 C C . GLY A 1 80 ? -4.267 -5.440 52.123 1.00 11.00 79 GLY A C 1
ATOM 698 O O . GLY A 1 80 ? -3.735 -5.648 53.212 1.00 11.12 79 GLY A O 1
ATOM 699 N N . ARG A 1 81 ? -4.990 -6.342 51.468 1.00 11.19 80 ARG A N 1
ATOM 70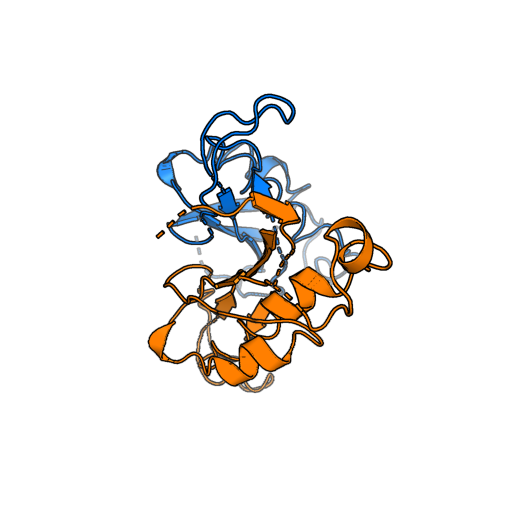0 C CA . ARG A 1 81 ? -5.271 -7.709 51.937 1.00 11.53 80 ARG A CA 1
ATOM 701 C C . ARG A 1 81 ? -4.233 -8.510 51.183 1.00 10.57 80 ARG A C 1
ATOM 702 O O . ARG A 1 81 ? -4.407 -8.789 49.985 1.00 12.65 80 ARG A O 1
ATOM 710 N N . LYS A 1 82 ? -3.185 -8.897 51.912 1.00 9.81 81 LYS A N 1
ATOM 711 C CA . LYS A 1 82 ? -1.948 -9.413 51.322 1.00 10.30 81 LYS A CA 1
ATOM 712 C C . LYS A 1 82 ? -1.669 -10.877 51.442 1.00 10.52 81 LYS A C 1
ATOM 713 O O . LYS A 1 82 ? -1.867 -11.456 52.513 1.00 12.01 81 LYS A O 1
ATOM 719 N N . THR A 1 83 ? -1.144 -11.473 50.369 1.00 10.44 82 THR A N 1
ATOM 720 C CA . THR A 1 83 ? -0.713 -12.851 50.414 1.00 11.90 82 THR A CA 1
ATOM 721 C C . THR A 1 83 ? 0.640 -12.959 49.713 1.00 10.87 82 THR A C 1
ATOM 722 O O . THR A 1 83 ? 0.972 -12.137 48.824 1.00 11.57 82 THR A O 1
ATOM 726 N N . LEU A 1 84 ? 1.401 -13.982 50.075 1.00 10.67 83 LEU A N 1
ATOM 727 C CA . LEU A 1 84 ? 2.704 -14.253 49.487 1.00 10.37 83 LEU A CA 1
ATOM 728 C C . LEU A 1 84 ? 2.897 -15.719 49.120 1.00 11.01 83 LEU A C 1
ATOM 729 O O . LEU A 1 84 ? 2.443 -16.616 49.843 1.00 12.75 83 LEU A O 1
ATOM 734 N N . THR A 1 85 ? 3.530 -15.938 47.968 1.00 10.11 84 THR A N 1
ATOM 735 C CA . THR A 1 85 ? 4.027 -17.257 47.606 1.00 10.52 84 THR A CA 1
ATOM 736 C C . THR A 1 85 ? 5.537 -17.059 47.359 1.00 10.87 84 THR A C 1
ATOM 737 O O . THR A 1 85 ? 5.966 -15.984 46.879 1.00 11.27 84 THR A O 1
ATOM 741 N N . VAL A 1 86 ? 6.338 -18.051 47.730 1.00 11.09 85 VAL A N 1
ATOM 742 C CA . VAL A 1 86 ? 7.771 -18.036 47.494 1.00 11.52 85 VAL A CA 1
ATOM 743 C C . VAL A 1 86 ? 8.111 -19.354 46.804 1.00 12.26 85 VAL A C 1
ATOM 744 O O . VAL A 1 86 ? 7.660 -20.426 47.235 1.00 13.88 85 VAL A O 1
ATOM 748 N N . GLU A 1 87 ? 8.906 -19.280 45.744 1.00 10.62 86 GLU A N 1
ATOM 749 C CA . GLU A 1 87 ? 9.319 -20.432 44.977 1.00 10.92 86 GLU A CA 1
ATOM 750 C C . GLU A 1 87 ? 10.780 -20.296 44.577 1.00 11.48 86 GLU A C 1
ATOM 751 O O . GLU A 1 87 ? 11.365 -19.207 44.637 1.00 11.10 86 GLU A O 1
ATOM 757 N N A SER A 1 88 ? 11.397 -21.413 44.196 0.50 11.63 87 SER A N 1
ATOM 758 N N B SER A 1 88 ? 11.361 -21.410 44.154 0.25 11.84 87 SER A N 1
ATOM 759 N N C SER A 1 88 ? 11.358 -21.409 44.146 0.25 11.72 87 SER A N 1
ATOM 760 C CA A SER A 1 88 ? 12.797 -21.411 43.763 0.50 13.05 87 SER A CA 1
ATOM 761 C CA B SER A 1 88 ? 12.737 -21.424 43.700 0.25 12.75 87 SER A CA 1
ATOM 762 C CA C SER A 1 88 ? 12.734 -21.425 43.692 0.25 12.52 87 SER A CA 1
ATOM 763 C C A SER A 1 88 ? 12.900 -20.770 42.372 0.50 12.82 87 SER A C 1
ATOM 764 C C B SER A 1 88 ? 12.810 -20.660 42.382 0.25 12.52 87 SER A C 1
ATOM 765 C C C SER A 1 88 ? 12.811 -20.663 42.376 0.25 12.38 87 SER A C 1
ATOM 766 O O A SER A 1 88 ? 12.156 -21.111 41.469 0.50 14.57 87 SER A O 1
ATOM 767 O O B SER A 1 88 ? 11.892 -20.729 41.562 0.25 12.94 87 SER A O 1
ATOM 768 O O C SER A 1 88 ? 11.897 -20.733 41.552 0.25 12.86 87 SER A O 1
ATOM 775 N N . GLY A 1 89 ? 13.868 -19.881 42.217 1.00 12.12 88 GLY A N 1
ATOM 776 C CA . GLY A 1 89 ? 14.072 -19.124 40.987 1.00 11.28 88 GLY A CA 1
ATOM 777 C C . GLY A 1 89 ? 15.038 -18.007 41.270 1.00 10.66 88 GLY A C 1
ATOM 778 O O . GLY A 1 89 ? 15.886 -18.089 42.160 1.00 11.40 88 GLY A O 1
ATOM 779 N N . GLY A 1 90 ? 14.884 -16.914 40.544 1.00 9.03 89 GLY A N 1
ATOM 780 C CA . GLY A 1 90 ? 15.826 -15.835 40.691 1.00 8.89 89 GLY A CA 1
ATOM 781 C C . GLY A 1 90 ? 17.195 -16.288 40.175 1.00 9.27 89 GLY A C 1
ATOM 782 O O . GLY A 1 90 ? 17.289 -16.984 39.140 1.00 10.08 89 GLY A O 1
ATOM 791 N N . ILE A 1 92 ? 21.630 -16.998 41.554 1.00 9.80 91 ILE A N 1
ATOM 792 C CA . ILE A 1 92 ? 22.766 -16.879 42.467 1.00 10.42 91 ILE A CA 1
ATOM 793 C C . ILE A 1 92 ? 23.975 -16.425 41.614 1.00 10.92 91 ILE A C 1
ATOM 794 O O . ILE A 1 92 ? 24.267 -17.024 40.572 1.00 12.25 91 ILE A O 1
ATOM 799 N N . VAL A 1 93 ? 24.666 -15.371 42.049 1.00 11.00 92 VAL A N 1
ATOM 800 C CA . VAL A 1 93 ? 25.907 -14.964 41.406 1.00 12.00 92 VAL A CA 1
ATOM 801 C C . VAL A 1 93 ? 27.011 -15.475 42.377 1.00 12.35 92 VAL A C 1
ATOM 802 O O . VAL A 1 93 ? 27.062 -15.058 43.541 1.00 12.92 92 VAL A O 1
ATOM 806 N N A GLN A 1 94 ? 27.844 -16.396 41.889 0.80 12.51 93 GLN A N 1
ATOM 807 N N B GLN A 1 94 ? 27.842 -16.401 41.897 0.20 12.89 93 GLN A N 1
ATOM 808 C CA A GLN A 1 94 ? 28.965 -16.959 42.646 0.80 14.94 93 GLN A CA 1
ATOM 809 C CA B GLN A 1 94 ? 28.907 -16.995 42.703 0.20 13.76 93 GLN A CA 1
ATOM 810 C C A GLN A 1 94 ? 30.191 -16.078 42.566 0.80 15.25 93 GLN A C 1
ATOM 811 C C B GLN A 1 94 ? 30.182 -16.148 42.571 0.20 14.67 93 GLN A C 1
ATOM 812 O O A GLN A 1 94 ? 30.572 -15.600 41.499 0.80 16.64 93 GLN A O 1
ATOM 813 O O B GLN A 1 94 ? 30.561 -15.762 41.466 0.20 15.20 93 GLN A O 1
ATOM 824 N N . GLY A 1 95 ? 30.857 -15.881 43.688 1.00 15.70 94 GLY A N 1
ATOM 825 C CA . GLY A 1 95 ? 32.066 -15.088 43.676 1.00 17.02 94 GLY A CA 1
ATOM 826 C C . GLY A 1 95 ? 32.663 -15.081 45.071 1.00 17.37 94 GLY A C 1
ATOM 827 O O . GLY A 1 95 ? 31.939 -14.977 46.057 1.00 17.73 94 GLY A O 1
ATOM 828 N N . ARG A 1 96 ? 33.982 -15.153 45.154 1.00 18.60 95 ARG A N 1
ATOM 829 C CA . ARG A 1 96 ? 34.656 -15.173 46.442 1.00 20.22 95 ARG A CA 1
ATOM 830 C C . ARG A 1 96 ? 34.299 -13.971 47.321 1.00 20.32 95 ARG A C 1
ATOM 831 O O . ARG A 1 96 ? 34.337 -12.823 46.874 1.00 20.53 95 ARG A O 1
ATOM 834 N N . ALA A 1 97 ? 33.922 -14.262 48.563 1.00 20.19 96 ALA A N 1
ATOM 835 C CA . ALA A 1 97 ? 33.583 -13.240 49.524 1.00 20.63 96 ALA A CA 1
ATOM 836 C C . ALA A 1 97 ? 34.723 -12.214 49.657 1.00 20.43 96 ALA A C 1
ATOM 837 O O . ALA A 1 97 ? 35.926 -12.580 49.695 1.00 21.61 96 ALA A O 1
ATOM 839 N N . ILE A 1 98 ? 34.328 -10.941 49.683 1.00 19.80 97 ILE A N 1
ATOM 840 C CA A ILE A 1 98 ? 35.237 -9.803 49.824 0.50 19.98 97 ILE A CA 1
ATOM 841 C CA B ILE A 1 98 ? 35.276 -9.850 49.846 0.50 20.15 97 ILE A CA 1
ATOM 842 C C . ILE A 1 98 ? 35.043 -9.295 51.256 1.00 19.94 97 ILE A C 1
ATOM 843 O O . ILE A 1 98 ? 34.033 -8.644 51.544 1.00 18.93 97 ILE A O 1
ATOM 852 N N . PRO A 1 99 ? 35.989 -9.584 52.176 1.00 19.86 98 PRO A N 1
ATOM 853 C CA . PRO A 1 99 ? 35.807 -9.105 53.554 1.00 19.81 98 PRO A CA 1
ATOM 854 C C . PRO A 1 99 ? 35.612 -7.599 53.703 1.00 18.53 98 PRO A C 1
ATOM 855 O O . PRO A 1 99 ? 34.768 -7.147 54.509 1.00 18.31 98 PRO A O 1
ATOM 859 N N . GLU A 1 100 ? 36.321 -6.820 52.895 1.00 18.42 99 GLU A N 1
ATOM 860 C CA . GLU A 1 100 ? 36.219 -5.369 52.974 1.00 19.82 99 GLU A CA 1
ATOM 861 C C . GLU A 1 100 ? 34.824 -4.859 52.620 1.00 20.22 99 GLU A C 1
ATOM 862 O O . GLU A 1 100 ? 34.453 -3.746 53.015 1.00 21.46 99 GLU A O 1
ATOM 868 N N . LEU A 1 101 ? 34.059 -5.649 51.860 1.00 20.12 100 LEU A N 1
ATOM 869 C CA . LEU A 1 101 ? 32.685 -5.272 51.487 1.00 21.86 100 LEU A CA 1
ATOM 870 C C . LEU A 1 101 ? 31.647 -5.928 52.390 1.00 21.75 100 LEU A C 1
ATOM 871 O O . LEU A 1 101 ? 30.451 -5.878 52.096 1.00 23.24 100 LEU A O 1
ATOM 876 N N . ASN A 1 102 ? 32.095 -6.552 53.480 1.00 21.42 101 ASN A N 1
ATOM 877 C CA . ASN A 1 102 ? 31.213 -7.207 54.443 1.00 22.51 101 ASN A CA 1
ATOM 878 C C . ASN A 1 102 ? 30.398 -8.392 53.916 1.00 21.14 101 ASN A C 1
ATOM 879 O O . ASN A 1 102 ? 29.282 -8.658 54.390 1.00 21.49 101 ASN A O 1
ATOM 884 N N . ASP A 1 103 ? 30.963 -9.113 52.948 1.00 19.83 102 ASP A N 1
ATOM 885 C CA . ASP A 1 103 ? 30.313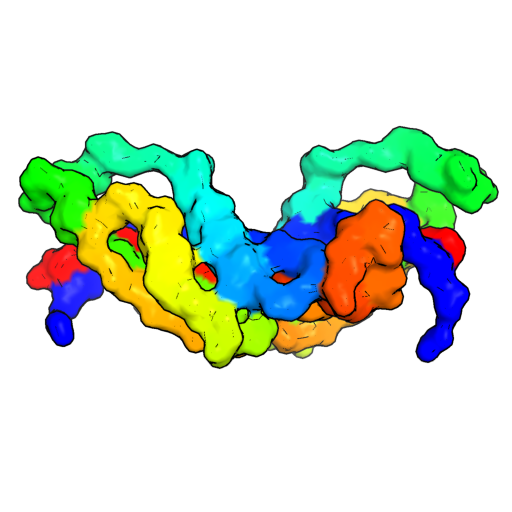 -10.312 52.452 1.00 19.58 102 ASP A CA 1
ATOM 886 C C . ASP A 1 103 ? 30.293 -11.376 53.543 1.00 19.64 102 ASP A C 1
ATOM 887 O O . ASP A 1 103 ? 31.249 -11.500 54.350 1.00 20.84 102 ASP A O 1
ATOM 892 N N . LYS A 1 104 ? 29.207 -12.132 53.573 1.00 18.86 103 LYS A N 1
ATOM 893 C CA . LYS A 1 104 ? 29.016 -13.235 54.509 1.00 19.87 103 LYS A CA 1
ATOM 894 C C . LYS A 1 104 ? 29.460 -14.561 53.892 1.00 19.00 103 LYS A C 1
ATOM 895 O O . LYS A 1 104 ? 29.978 -15.442 54.592 1.00 19.84 103 LYS A O 1
ATOM 899 N N . ASN A 1 105 ? 29.238 -14.740 52.584 1.00 18.01 104 ASN A N 1
ATOM 900 C CA . ASN A 1 105 ? 29.658 -15.975 51.924 1.00 17.13 104 ASN A CA 1
ATOM 901 C C . ASN A 1 105 ? 29.969 -15.663 50.459 1.00 15.99 104 ASN A C 1
ATOM 902 O O . ASN A 1 105 ? 30.059 -14.474 50.100 1.00 16.93 104 ASN A O 1
ATOM 907 N N . ASP A 1 106 ? 30.110 -16.702 49.631 1.00 15.56 105 ASP A N 1
ATOM 908 C CA . ASP A 1 106 ? 30.477 -16.520 48.222 1.00 16.62 105 ASP A CA 1
ATOM 909 C C . ASP A 1 106 ? 29.296 -16.382 47.275 1.00 15.84 105 ASP A C 1
ATOM 910 O O . ASP A 1 106 ? 29.413 -16.692 46.080 1.00 16.57 105 ASP A O 1
ATOM 915 N N . GLU A 1 107 ? 28.163 -15.908 47.778 1.00 14.73 106 GLU A N 1
ATOM 916 C CA . GLU A 1 107 ? 27.007 -15.768 46.926 1.00 14.82 106 GLU A CA 1
ATOM 917 C C . GLU A 1 107 ? 26.247 -14.448 47.041 1.00 13.58 106 GLU A C 1
ATOM 918 O O . GLU A 1 107 ? 26.208 -13.816 48.104 1.00 14.47 106 GLU A O 1
ATOM 937 N N . LEU A 1 109 ? 22.495 -13.122 46.108 1.00 9.90 108 LEU A N 1
ATOM 938 C CA . LEU A 1 109 ? 21.189 -13.685 45.828 1.00 9.27 108 LEU A CA 1
ATOM 939 C C . LEU A 1 109 ? 20.279 -12.656 45.185 1.00 8.85 108 LEU A C 1
ATOM 940 O O . LEU A 1 109 ? 20.105 -11.545 45.719 1.00 10.10 108 LEU A O 1
ATOM 945 N N . ILE A 1 110 ? 19.660 -13.049 44.076 1.00 8.36 109 ILE A N 1
ATOM 946 C CA . ILE A 1 110 ? 18.771 -12.186 43.332 1.00 8.38 109 ILE A CA 1
ATOM 947 C C . ILE A 1 110 ? 17.360 -12.758 43.321 1.00 8.04 109 ILE A C 1
ATOM 948 O O . ILE A 1 110 ? 17.142 -13.914 42.948 1.00 8.86 109 ILE A O 1
ATOM 953 N N . ALA A 1 111 ? 16.400 -11.959 43.801 1.00 7.91 110 ALA A N 1
ATOM 954 C CA . ALA A 1 111 ? 14.998 -12.297 43.824 1.00 8.20 110 ALA A CA 1
ATOM 955 C C . ALA A 1 111 ? 14.214 -11.474 42.815 1.00 8.39 110 ALA A C 1
ATOM 956 O O . ALA A 1 111 ? 14.598 -10.350 42.504 1.00 8.73 110 ALA A O 1
ATOM 958 N N . ILE A 1 112 ? 13.128 -12.079 42.365 1.00 8.34 111 ILE A N 1
ATOM 959 C CA A ILE A 1 112 ? 12.135 -11.444 41.524 0.50 8.25 111 ILE A CA 1
ATOM 960 C CA B ILE A 1 112 ? 12.141 -11.421 41.524 0.50 7.82 111 ILE A CA 1
ATOM 961 C C . ILE A 1 112 ? 10.821 -11.413 42.297 1.00 7.53 111 ILE A C 1
ATOM 962 O O . ILE A 1 112 ? 10.476 -12.388 42.969 1.00 8.95 111 ILE A O 1
ATOM 971 N N . ALA A 1 113 ? 10.090 -10.298 42.210 1.00 8.25 112 ALA A N 1
ATOM 972 C CA . ALA A 1 113 ? 8.762 -10.186 42.793 1.00 8.18 112 ALA A CA 1
ATOM 973 C C . ALA A 1 113 ? 7.777 -9.694 41.725 1.00 8.85 112 ALA A C 1
ATOM 974 O O . ALA A 1 113 ? 8.090 -8.808 40.934 1.00 9.10 112 ALA A O 1
ATOM 976 N N . ALA A 1 114 ? 6.600 -10.315 41.691 1.00 8.36 113 ALA A N 1
ATOM 977 C CA . ALA A 1 114 ? 5.461 -9.873 40.924 1.00 7.89 113 ALA A CA 1
ATOM 978 C C . ALA A 1 114 ? 4.378 -9.536 41.954 1.00 9.04 113 ALA A C 1
ATOM 979 O O . ALA A 1 114 ? 3.972 -10.406 42.724 1.00 9.88 113 ALA A O 1
ATOM 981 N N . VAL A 1 115 ? 3.950 -8.273 41.978 1.00 7.94 114 VAL A N 1
ATOM 982 C CA . VAL A 1 115 ? 2.931 -7.774 42.878 1.00 8.11 114 VAL A CA 1
ATOM 983 C C . VAL A 1 115 ? 1.697 -7.542 42.020 1.00 8.84 114 VAL A C 1
ATOM 984 O O . VAL A 1 115 ? 1.694 -6.691 41.132 1.00 9.73 114 VAL A O 1
ATOM 988 N N . THR A 1 116 ? 0.635 -8.309 42.292 1.00 9.98 115 THR A N 1
ATOM 989 C CA . THR A 1 116 ? -0.585 -8.220 41.513 1.00 10.05 115 THR A CA 1
ATOM 990 C C . THR A 1 116 ? -1.705 -7.619 42.338 1.00 10.06 115 THR A C 1
ATOM 991 O O . THR A 1 116 ? -1.952 -8.063 43.478 1.00 11.74 115 THR A O 1
ATOM 995 N N . VAL A 1 117 ? -2.380 -6.609 41.792 1.00 10.19 116 VAL A N 1
ATOM 996 C CA . VAL A 1 117 ? -3.535 -6.013 42.421 1.00 11.31 116 VAL A CA 1
ATOM 997 C C . VAL A 1 117 ? -4.750 -6.659 41.743 1.00 10.72 116 VAL A C 1
ATOM 998 O O . VAL A 1 117 ? -4.832 -6.694 40.499 1.00 10.37 116 VAL A O 1
ATOM 1002 N N . LEU A 1 118 ? -5.653 -7.203 42.555 1.00 11.48 117 LEU A N 1
ATOM 1003 C CA . LEU A 1 118 ? -6.860 -7.861 42.074 1.00 11.30 117 LEU A CA 1
ATOM 1004 C C . LEU A 1 118 ? -8.108 -7.299 42.734 1.00 12.94 117 LEU A C 1
ATOM 1005 O O . LEU A 1 118 ? -8.021 -6.632 43.763 1.00 14.47 117 LEU A O 1
ATOM 1010 N N . ILE A 1 119 ? -9.243 -7.569 42.092 1.00 13.15 118 ILE A N 1
ATOM 1011 C CA A ILE A 1 119 ? -10.549 -7.177 42.597 0.50 15.60 118 ILE A CA 1
ATOM 1012 C CA B ILE A 1 119 ? -10.561 -7.174 42.566 0.50 15.52 118 ILE A CA 1
ATOM 1013 C C . ILE A 1 119 ? -11.402 -8.436 42.634 1.00 15.13 118 ILE A C 1
ATOM 1014 O O . ILE A 1 119 ? -11.293 -9.288 41.762 1.00 15.34 118 ILE A O 1
ATOM 1021 N N . GLU A 1 120 ? -12.219 -8.582 43.671 1.00 14.60 119 GLU A N 1
ATOM 1022 C CA . GLU A 1 120 ? -13.087 -9.755 43.717 1.00 17.11 119 GLU A CA 1
ATOM 1023 C C . GLU A 1 120 ? -14.135 -9.662 42.620 1.00 19.29 119 GLU A C 1
ATOM 1024 O O . GLU A 1 120 ? -14.630 -8.575 42.302 1.00 20.33 119 GLU A O 1
ATOM 1030 N N . ASN A 1 121 ? -14.445 -10.799 42.023 1.00 20.98 120 ASN A N 1
ATOM 1031 C CA . ASN A 1 121 ? -15.488 -10.874 41.005 1.00 24.65 120 ASN A CA 1
ATOM 1032 C C . ASN A 1 121 ? -16.857 -10.944 41.682 1.00 26.66 120 ASN A C 1
ATOM 1033 O O . ASN A 1 121 ? -16.976 -11.341 42.855 1.00 28.32 120 ASN A O 1
ATOM 1038 N N . GLY B 1 1 ? 37.664 -23.588 36.052 1.00 21.72 0 GLY B N 1
ATOM 1039 C CA . GLY B 1 1 ? 38.186 -22.661 35.010 1.00 20.16 0 GLY B CA 1
ATOM 1040 C C . GLY B 1 1 ? 39.279 -21.711 35.464 1.00 18.70 0 GLY B C 1
ATOM 1041 O O . GLY B 1 1 ? 39.888 -21.864 36.551 1.00 14.75 0 GLY B O 1
ATOM 1058 N N . ALA B 1 3 ? 41.117 -18.350 36.799 1.00 18.63 2 ALA B N 1
ATOM 1059 C CA . ALA B 1 3 ? 40.898 -17.409 37.905 1.00 19.54 2 ALA B CA 1
ATOM 1060 C C . ALA B 1 3 ? 41.273 -16.007 37.431 1.00 20.98 2 ALA B C 1
ATOM 1061 O O . ALA B 1 3 ? 42.452 -15.724 37.210 1.00 23.95 2 ALA B O 1
ATOM 1063 N N . ARG B 1 4 ? 40.275 -15.147 37.243 1.00 20.73 3 ARG B N 1
ATOM 1064 C CA . ARG B 1 4 ? 40.483 -13.746 36.827 1.00 20.52 3 ARG B CA 1
ATOM 1065 C C . ARG B 1 4 ? 39.815 -12.851 37.849 1.00 20.63 3 ARG B C 1
ATOM 1066 O O . ARG B 1 4 ? 38.821 -13.247 38.452 1.00 23.08 3 ARG B O 1
ATOM 1068 N N . LYS B 1 5 ? 40.351 -11.652 38.023 1.00 20.31 4 LYS B N 1
ATOM 1069 C CA . LYS B 1 5 ? 39.818 -10.703 38.986 1.00 19.25 4 LYS B CA 1
ATOM 1070 C C . LYS B 1 5 ? 38.565 -10.007 38.468 1.00 18.41 4 LYS B C 1
ATOM 1071 O O . LYS B 1 5 ? 38.547 -9.505 37.359 1.00 17.82 4 LYS B O 1
ATOM 1073 N N . ARG B 1 6 ? 37.525 -9.988 39.290 1.00 17.58 5 ARG B N 1
ATOM 1074 C CA . ARG B 1 6 ? 36.271 -9.322 38.931 1.00 17.19 5 ARG B CA 1
ATOM 1075 C C . ARG B 1 6 ? 36.384 -7.855 39.298 1.00 16.53 5 ARG B C 1
ATOM 1076 O O . ARG B 1 6 ? 36.782 -7.532 40.423 1.00 18.67 5 ARG B O 1
ATOM 1084 N N . LEU B 1 7 ? 36.048 -6.965 38.371 1.00 15.22 6 LEU B N 1
ATOM 1085 C CA . LEU B 1 7 ? 36.087 -5.538 38.659 1.00 15.75 6 LEU B CA 1
ATOM 1086 C C . LEU B 1 7 ? 34.735 -4.972 39.078 1.00 14.44 6 LEU B C 1
ATOM 1087 O O . LEU B 1 7 ? 34.595 -4.457 40.191 1.00 15.04 6 LEU B O 1
ATOM 1092 N N . ILE B 1 8 ? 33.755 -5.107 38.182 1.00 13.90 7 ILE B N 1
ATOM 1093 C CA A ILE B 1 8 ? 32.400 -4.621 38.436 0.25 13.27 7 ILE B CA 1
ATOM 1094 C CA B ILE B 1 8 ? 32.405 -4.590 38.357 0.25 13.51 7 ILE B CA 1
ATOM 1095 C CA C ILE B 1 8 ? 32.402 -4.613 38.421 0.50 14.56 7 ILE B CA 1
ATOM 1096 C C . ILE B 1 8 ? 31.399 -5.640 37.909 1.00 13.01 7 ILE B C 1
ATOM 1097 O O . ILE B 1 8 ? 31.676 -6.361 36.948 1.00 12.54 7 ILE B O 1
ATOM 1110 N N . ILE B 1 9 ? 30.244 -5.715 38.585 1.00 11.40 8 ILE B N 1
ATOM 1111 C CA . ILE B 1 9 ? 29.163 -6.623 38.252 1.00 10.84 8 ILE B CA 1
ATOM 1112 C C . ILE B 1 9 ? 27.924 -5.729 38.160 1.00 9.74 8 ILE B C 1
ATOM 1113 O O . ILE B 1 9 ? 27.574 -5.057 39.126 1.00 12.40 8 ILE B O 1
ATOM 1118 N N . GLU B 1 10 ? 27.263 -5.742 37.009 1.00 10.13 9 GLU B N 1
ATOM 1119 C CA . GLU B 1 10 ? 26.038 -4.957 36.744 1.00 9.13 9 GLU B CA 1
ATOM 1120 C C . GLU B 1 10 ? 24.889 -5.927 36.586 1.00 9.31 9 GLU B C 1
ATOM 1121 O O . GLU B 1 10 ? 24.995 -6.827 35.761 1.00 9.86 9 GLU B O 1
ATOM 1135 N N . GLY B 1 12 ? 20.598 -6.771 36.147 1.00 8.86 11 GLY B N 1
ATOM 1136 C CA . GLY B 1 12 ? 19.347 -6.275 35.587 1.00 9.07 11 GLY B CA 1
ATOM 1137 C C . GLY B 1 12 ? 18.299 -7.351 35.401 1.00 7.72 11 GLY B C 1
ATOM 1138 O O . GLY B 1 12 ? 18.591 -8.534 35.453 1.00 8.67 11 GLY B O 1
ATOM 1147 N N . GLY B 1 14 ? 14.759 -8.358 32.929 1.00 7.67 13 GLY B N 1
ATOM 1148 C CA . GLY B 1 14 ? 14.057 -8.141 31.667 1.00 8.33 13 GLY B CA 1
ATOM 1149 C C . GLY B 1 14 ? 12.840 -9.059 31.620 1.00 7.49 13 GLY B C 1
ATOM 1150 O O . GLY B 1 14 ? 12.841 -10.145 32.159 1.00 8.49 13 GLY B O 1
ATOM 1151 N N . ILE B 1 15 ? 11.815 -8.621 30.897 1.00 7.96 14 ILE B N 1
ATOM 1152 C CA . ILE B 1 15 ? 10.554 -9.313 30.876 1.00 9.12 14 ILE B CA 1
ATOM 1153 C C . ILE B 1 15 ? 9.948 -9.442 29.482 1.00 8.75 14 ILE B C 1
ATOM 1154 O O . ILE B 1 15 ? 9.878 -8.468 28.751 1.00 10.19 14 ILE B O 1
ATOM 1159 N N . ASP B 1 16 ? 9.522 -10.661 29.158 1.00 8.97 15 ASP B N 1
ATOM 1160 C CA . ASP B 1 16 ? 8.756 -11.011 27.966 1.00 9.17 15 ASP B CA 1
ATOM 1161 C C . ASP B 1 16 ? 7.309 -11.118 28.488 1.00 9.00 15 ASP B C 1
ATOM 1162 O O . ASP B 1 16 ? 6.919 -12.117 29.105 1.00 10.19 15 ASP B O 1
ATOM 1167 N N . GLN B 1 17 ? 6.484 -10.116 28.209 1.00 9.77 16 GLN B N 1
ATOM 1168 C CA . GLN B 1 17 ? 5.129 -10.123 28.696 1.00 10.00 16 GLN B CA 1
ATOM 1169 C C . GLN B 1 17 ? 4.173 -11.014 27.935 1.00 10.69 16 GLN B C 1
ATOM 1170 O O . GLN B 1 17 ? 3.144 -11.405 28.449 1.00 12.00 16 GLN B O 1
ATOM 1176 N N . HIS B 1 18 ? 4.517 -11.350 26.707 1.00 11.83 17 HIS B N 1
ATOM 1177 C CA . HIS B 1 18 ? 3.587 -12.104 25.864 1.00 12.18 17 HIS B CA 1
ATOM 1178 C C . HIS B 1 18 ? 3.734 -13.603 25.891 1.00 11.59 17 HIS B C 1
ATOM 1179 O O . HIS B 1 18 ? 2.775 -14.310 25.603 1.00 12.97 17 HIS B O 1
ATOM 1186 N N . GLY B 1 19 ? 4.898 -14.066 26.328 1.00 12.60 18 GLY B N 1
ATOM 1187 C CA . GLY B 1 19 ? 5.211 -15.467 26.464 1.00 12.28 18 GLY B CA 1
ATOM 1188 C C . GLY B 1 19 ? 5.919 -16.030 25.245 1.00 13.67 18 GLY B C 1
ATOM 1189 O O . GLY B 1 19 ? 5.867 -15.463 24.160 1.00 14.39 18 GLY B O 1
ATOM 1190 N N . GLN B 1 20 ? 6.591 -17.143 25.465 1.00 14.15 19 GLN B N 1
ATOM 1191 C CA . GLN B 1 20 ? 7.320 -17.887 24.409 1.00 15.12 19 GLN B CA 1
ATOM 1192 C C . GLN B 1 20 ? 8.583 -17.226 23.873 1.00 13.91 19 GLN B C 1
ATOM 1193 O O . GLN B 1 20 ? 9.189 -17.766 22.948 1.00 15.25 19 GLN B O 1
ATOM 1199 N N . GLU B 1 21 ? 9.021 -16.105 24.461 1.00 12.31 20 GLU B N 1
ATOM 1200 C CA . GLU B 1 21 ? 10.225 -15.422 23.999 1.00 11.98 20 GLU B CA 1
ATOM 1201 C C . GLU B 1 21 ? 11.251 -15.159 25.104 1.00 10.34 20 GLU B C 1
ATOM 1202 O O . GLU B 1 21 ? 11.520 -14.020 25.475 1.00 10.20 20 GLU B O 1
ATOM 1208 N N . PRO B 1 22 ? 11.859 -16.221 25.645 1.00 10.13 21 PRO B N 1
ATOM 1209 C CA . PRO B 1 22 ? 12.898 -16.029 26.648 1.00 10.25 21 PRO B CA 1
ATOM 1210 C C . PRO B 1 22 ? 14.048 -15.173 26.120 1.00 9.21 21 PRO B C 1
ATOM 1211 O O . PRO B 1 22 ? 14.704 -14.500 26.912 1.00 9.81 21 PRO B O 1
ATOM 1215 N N . THR B 1 23 ? 14.320 -15.215 24.804 1.00 9.63 22 THR B N 1
ATOM 1216 C CA . THR B 1 23 ? 15.386 -14.382 24.257 1.00 9.84 22 THR B CA 1
ATOM 1217 C C . THR B 1 23 ? 15.157 -12.898 24.539 1.00 8.85 22 THR B C 1
ATOM 1218 O O . THR B 1 23 ? 16.094 -12.180 24.897 1.00 9.94 22 THR B O 1
ATOM 1222 N N . ILE B 1 24 ? 13.921 -12.444 24.365 1.00 9.40 23 ILE B N 1
ATOM 1223 C CA A ILE B 1 24 ? 13.515 -11.050 24.599 0.50 10.12 23 ILE B CA 1
ATOM 1224 C CA B ILE B 1 24 ? 13.624 -11.025 24.580 0.50 9.77 23 ILE B CA 1
ATOM 1225 C C . ILE B 1 24 ? 13.702 -10.671 26.067 1.00 9.01 23 ILE B C 1
ATOM 1226 O O . ILE B 1 24 ? 14.212 -9.603 26.389 1.00 9.26 23 ILE B O 1
ATOM 1235 N N . ALA B 1 25 ? 13.259 -11.556 26.961 1.00 8.29 24 ALA B N 1
ATOM 1236 C CA . ALA B 1 25 ? 13.425 -11.281 28.382 1.00 8.56 24 ALA B CA 1
ATOM 1237 C C . ALA B 1 25 ? 14.941 -11.142 28.682 1.00 8.31 24 ALA B C 1
ATOM 1238 O O . ALA B 1 25 ? 15.367 -10.252 29.403 1.00 8.60 24 ALA B O 1
ATOM 1240 N N . ALA B 1 26 ? 15.749 -12.062 28.134 1.00 8.01 25 ALA B N 1
ATOM 1241 C CA . ALA B 1 26 ? 17.187 -12.054 28.366 1.00 8.86 25 ALA B CA 1
ATOM 1242 C C . ALA B 1 26 ? 17.904 -10.819 27.814 1.00 8.38 25 ALA B C 1
ATOM 1243 O O . ALA B 1 26 ? 18.754 -10.216 28.497 1.00 8.93 25 ALA B O 1
ATOM 1245 N N A SER B 1 27 ? 17.541 -10.436 26.594 0.50 9.65 26 SER B N 1
ATOM 1246 N N B SER B 1 27 ? 17.571 -10.427 26.587 0.50 8.74 26 SER B N 1
ATOM 1247 C CA A SER B 1 27 ? 18.113 -9.246 25.970 0.50 10.51 26 SER B CA 1
ATOM 1248 C CA B SER B 1 27 ? 18.207 -9.239 26.011 0.50 8.72 26 SER B CA 1
ATOM 1249 C C A SER B 1 27 ? 17.778 -7.998 26.769 0.50 9.56 26 SER B C 1
ATOM 1250 C C B SER B 1 27 ? 17.790 -7.980 26.782 0.50 8.67 26 SER B C 1
ATOM 1251 O O A SER B 1 27 ? 18.632 -7.145 26.991 0.50 10.43 26 SER B O 1
ATOM 1252 O O B SER B 1 27 ? 18.609 -7.091 26.997 0.50 9.66 26 SER B O 1
ATOM 1257 N N . ARG B 1 28 ? 16.524 -7.902 27.196 1.00 9.03 27 ARG B N 1
ATOM 1258 C CA . ARG B 1 28 ? 16.062 -6.762 27.998 1.00 8.82 27 ARG B CA 1
ATOM 1259 C C . ARG B 1 28 ? 16.775 -6.738 29.365 1.00 9.50 27 ARG B C 1
ATOM 1260 O O . ARG B 1 28 ? 17.036 -5.662 29.911 1.00 10.02 27 ARG B O 1
ATOM 1268 N N . ALA B 1 29 ? 17.064 -7.918 29.912 1.00 8.52 28 ALA B N 1
ATOM 1269 C CA . ALA B 1 29 ? 17.774 -7.975 31.195 1.00 7.94 28 ALA B CA 1
ATOM 1270 C C . ALA B 1 29 ? 19.201 -7.432 31.073 1.00 7.80 28 ALA B C 1
ATOM 1271 O O . ALA B 1 29 ? 19.663 -6.680 31.929 1.00 8.51 28 ALA B O 1
ATOM 1273 N N . VAL B 1 30 ? 19.906 -7.814 30.012 1.00 8.28 29 VAL B N 1
ATOM 1274 C CA . VAL B 1 30 ? 21.259 -7.316 29.801 1.00 9.09 29 VAL B CA 1
ATOM 1275 C C . VAL B 1 30 ? 21.192 -5.779 29.608 1.00 10.19 29 VAL B C 1
ATOM 1276 O O . VAL B 1 30 ? 21.997 -5.029 30.155 1.00 10.48 29 VAL B O 1
ATOM 1280 N N . ARG B 1 31 ? 20.230 -5.305 28.818 1.00 10.63 30 ARG B N 1
ATOM 1281 C CA . ARG B 1 31 ? 20.068 -3.846 28.623 1.00 11.81 30 ARG B CA 1
ATOM 1282 C C . ARG B 1 31 ? 19.816 -3.128 29.963 1.00 11.89 30 ARG B C 1
ATOM 1283 O O . ARG B 1 31 ? 20.403 -2.081 30.250 1.00 13.02 30 ARG B O 1
ATOM 1291 N N . ASN B 1 32 ? 18.904 -3.661 30.755 1.00 10.84 31 ASN B N 1
ATOM 1292 C CA . ASN B 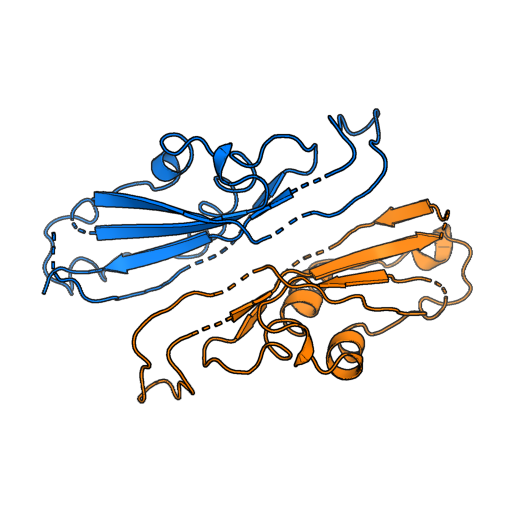1 32 ? 18.555 -3.084 32.072 1.00 12.34 31 ASN B CA 1
ATOM 1293 C C . ASN B 1 32 ? 19.775 -3.071 32.977 1.00 10.11 31 ASN B C 1
ATOM 1294 O O . ASN B 1 32 ? 19.977 -2.131 33.727 1.00 12.13 31 ASN B O 1
ATOM 1299 N N . ALA B 1 33 ? 20.640 -4.079 32.851 1.00 9.44 32 ALA B N 1
ATOM 1300 C CA . ALA B 1 33 ? 21.821 -4.159 33.675 1.00 8.54 32 ALA B CA 1
ATOM 1301 C C . ALA B 1 33 ? 22.835 -3.054 33.426 1.00 8.44 32 ALA B C 1
ATOM 1302 O O . ALA B 1 33 ? 23.458 -2.555 34.372 1.00 9.96 32 ALA B O 1
ATOM 1304 N N . ILE B 1 34 ? 22.969 -2.665 32.158 1.00 8.62 33 ILE B N 1
ATOM 1305 C CA . ILE B 1 34 ? 24.011 -1.720 31.771 1.00 9.26 33 ILE B CA 1
ATOM 1306 C C . ILE B 1 34 ? 23.565 -0.302 31.414 1.00 9.20 33 ILE B C 1
ATOM 1307 O O . ILE B 1 34 ? 24.386 0.617 31.402 1.00 10.21 33 ILE B O 1
ATOM 1312 N N . ALA B 1 35 ? 22.280 -0.127 31.121 1.00 8.90 34 ALA B N 1
ATOM 1313 C CA . ALA B 1 35 ? 21.778 1.150 30.605 1.00 10.09 34 ALA B CA 1
ATOM 1314 C C . ALA B 1 35 ? 21.955 2.355 31.483 1.00 8.71 34 ALA B C 1
ATOM 1315 O O . ALA B 1 35 ? 22.076 3.473 30.986 1.00 9.38 34 ALA B O 1
ATOM 1317 N N . HIS B 1 36 ? 21.953 2.138 32.797 1.00 8.00 35 HIS B N 1
ATOM 1318 C CA . HIS B 1 36 ? 22.048 3.234 33.741 1.00 8.52 35 HIS B CA 1
ATOM 1319 C C . HIS B 1 36 ? 23.418 3.455 34.346 1.00 9.38 35 HIS B C 1
ATOM 1320 O O . HIS B 1 36 ? 23.530 4.184 35.341 1.00 10.08 35 HIS B O 1
ATOM 1327 N N . ASN B 1 37 ? 24.438 2.826 33.759 1.00 9.33 36 ASN B N 1
ATOM 1328 C CA . ASN B 1 37 ? 25.815 3.032 34.186 1.00 10.46 36 ASN B CA 1
ATOM 1329 C C . ASN B 1 37 ? 26.640 3.439 32.963 1.00 10.29 36 ASN B C 1
ATOM 1330 O O . ASN B 1 37 ? 26.312 3.092 31.828 1.00 11.47 36 ASN B O 1
ATOM 1335 N N . ALA B 1 38 ? 27.724 4.158 33.220 1.00 11.29 37 ALA B N 1
ATOM 1336 C CA . ALA B 1 38 ? 28.710 4.531 32.196 1.00 12.36 37 ALA B CA 1
ATOM 1337 C C . ALA B 1 38 ? 30.085 4.128 32.773 1.00 12.22 37 ALA B C 1
ATOM 1338 O O . ALA B 1 38 ? 30.306 4.227 33.990 1.00 12.66 37 ALA B O 1
ATOM 1340 N N . LEU B 1 39 ? 30.988 3.670 31.907 1.00 14.25 38 LEU B N 1
ATOM 1341 C CA . LEU B 1 39 ? 32.324 3.210 32.287 1.00 15.75 38 LEU B CA 1
ATOM 1342 C C . LEU B 1 39 ? 33.382 4.022 31.529 1.00 15.90 38 LEU B C 1
ATOM 1343 O O . LEU B 1 39 ? 34.171 3.465 30.766 1.00 18.68 38 LEU B O 1
ATOM 1348 N N . PRO B 1 40 ? 33.427 5.340 31.738 1.00 15.72 39 PRO B N 1
ATOM 1349 C CA . PRO B 1 40 ? 34.385 6.171 30.984 1.00 17.16 39 PRO B CA 1
ATOM 1350 C C . PRO B 1 40 ? 35.868 5.804 31.130 1.00 18.50 39 PRO B C 1
ATOM 1351 O O . PRO B 1 40 ? 36.614 5.897 30.141 1.00 20.41 39 PRO B O 1
ATOM 1355 N N . GLY B 1 41 ? 36.280 5.369 32.318 1.00 17.84 40 GLY B N 1
ATOM 1356 C CA . GLY B 1 41 ? 37.689 5.064 32.581 1.00 19.49 40 GLY B CA 1
ATOM 1357 C C . GLY B 1 41 ? 38.088 3.656 32.978 1.00 21.75 40 GLY B C 1
ATOM 1358 O O . GLY B 1 41 ? 39.282 3.429 33.217 1.00 23.16 40 GLY B O 1
ATOM 1359 N N . VAL B 1 42 ? 37.144 2.706 33.017 1.00 24.20 41 VAL B N 1
ATOM 1360 C CA . VAL B 1 42 ? 37.449 1.305 33.401 1.00 25.81 41 VAL B CA 1
ATOM 1361 C C . VAL B 1 42 ? 38.444 0.621 32.467 1.00 27.45 41 VAL B C 1
ATOM 1362 O O . VAL B 1 42 ? 39.376 -0.064 32.920 1.00 28.42 41 VAL B O 1
ATOM 1366 N N . TRP B 1 43 ? 38.245 0.799 31.170 1.00 29.41 42 TRP B N 1
ATOM 1367 C CA . TRP B 1 43 ? 39.128 0.206 30.193 1.00 30.60 42 TRP B CA 1
ATOM 1368 C C . TRP B 1 43 ? 40.562 0.730 30.368 1.00 30.60 42 TRP B C 1
ATOM 1369 O O . TRP B 1 43 ? 41.507 -0.051 30.275 1.00 30.40 42 TRP B O 1
ATOM 1380 N N . GLU B 1 44 ? 40.718 2.023 30.672 1.00 30.15 43 GLU B N 1
ATOM 1381 C CA . GLU B 1 44 ? 42.054 2.619 30.860 1.00 30.94 43 GLU B CA 1
ATOM 1382 C C . GLU B 1 44 ? 42.747 2.153 32.134 1.00 31.77 43 GLU B C 1
ATOM 1383 O O . GLU B 1 44 ? 43.938 1.836 32.102 1.00 31.77 43 GLU B O 1
ATOM 1386 N N . VAL B 1 45 ? 42.029 2.100 33.255 1.00 32.45 44 VAL B N 1
ATOM 1387 C CA . VAL B 1 45 ? 42.644 1.632 34.513 1.00 33.42 44 VAL B CA 1
ATOM 1388 C C . VAL B 1 45 ? 42.973 0.136 34.460 1.00 34.16 44 VAL B C 1
ATOM 1389 O O . VAL B 1 45 ? 43.835 -0.347 35.207 1.00 35.52 44 VAL B O 1
ATOM 1393 N N . ALA B 1 46 ? 42.282 -0.596 33.585 1.00 34.46 45 ALA B N 1
ATOM 1394 C CA . ALA B 1 46 ? 42.533 -2.018 33.386 1.00 34.91 45 ALA B CA 1
ATOM 1395 C C . ALA B 1 46 ? 43.758 -2.217 32.478 1.00 35.32 45 ALA B C 1
ATOM 1396 O O . ALA B 1 46 ? 44.171 -3.353 32.244 1.00 36.42 45 ALA B O 1
ATOM 1398 N N . GLY B 1 47 ? 44.317 -1.129 31.944 1.00 35.00 46 GLY B N 1
ATOM 1399 C CA . GLY B 1 47 ? 45.487 -1.201 31.069 1.00 34.62 46 GLY B CA 1
ATOM 1400 C C . GLY B 1 47 ? 45.189 -1.606 29.635 1.00 34.15 46 GLY B C 1
ATOM 1401 O O . GLY B 1 47 ? 46.096 -2.037 28.916 1.00 34.65 46 GLY B O 1
ATOM 1402 N N . LEU B 1 48 ? 43.938 -1.439 29.198 1.00 32.55 47 LEU B N 1
ATOM 1403 C CA . LEU B 1 48 ? 43.534 -1.806 27.845 1.00 32.19 47 LEU B CA 1
ATOM 1404 C C . LEU B 1 48 ? 43.674 -0.634 26.887 1.00 32.02 47 LEU B C 1
ATOM 1405 O O . LEU B 1 48 ? 43.550 0.521 27.291 1.00 32.46 47 LEU B O 1
ATOM 1410 N N . SER B 1 49 ? 43.898 -0.943 25.612 1.00 31.93 48 SER B N 1
ATOM 1411 C CA . SER B 1 49 ? 44.050 0.079 24.579 1.00 32.12 48 SER B CA 1
ATOM 1412 C C . SER B 1 49 ? 42.714 0.585 24.040 1.00 31.05 48 SER B C 1
ATOM 1413 O O . SER B 1 49 ? 42.675 1.635 23.399 1.00 32.19 48 SER B O 1
ATOM 1415 N N . HIS B 1 50 ? 41.623 -0.149 24.293 1.00 28.93 49 HIS B N 1
ATOM 1416 C CA . HIS B 1 50 ? 40.305 0.241 23.793 1.00 27.11 49 HIS B CA 1
ATOM 1417 C C . HIS B 1 50 ? 39.234 -0.544 24.576 1.00 25.96 49 HIS B C 1
ATOM 1418 O O . HIS B 1 50 ? 39.510 -1.666 25.011 1.00 25.23 49 HIS B O 1
ATOM 1425 N N . PRO B 1 51 ? 38.033 0.051 24.797 1.00 24.82 50 PRO B N 1
ATOM 1426 C CA . PRO B 1 51 ? 36.956 -0.669 25.504 1.00 24.44 50 PRO B CA 1
ATOM 1427 C C . PRO B 1 51 ? 36.598 -2.024 24.885 1.00 24.34 50 PRO B C 1
ATOM 1428 O O . PRO B 1 51 ? 36.105 -2.915 25.588 1.00 24.14 50 PRO B O 1
ATOM 1432 N N . ASN B 1 52 ? 36.837 -2.182 23.584 1.00 24.41 51 ASN B N 1
ATOM 1433 C CA . ASN B 1 52 ? 36.545 -3.428 22.893 1.00 24.63 51 ASN B CA 1
ATOM 1434 C C . ASN B 1 52 ? 37.413 -4.596 23.355 1.00 24.50 51 ASN B C 1
ATOM 1435 O O . ASN B 1 52 ? 37.111 -5.745 23.025 1.00 24.87 51 ASN B O 1
ATOM 1437 N N . GLU B 1 53 ? 38.476 -4.297 24.107 1.00 24.29 52 GLU B N 1
ATOM 1438 C CA . GLU B 1 53 ? 39.364 -5.321 24.644 1.00 26.03 52 GLU B CA 1
ATOM 1439 C C . GLU B 1 53 ? 38.889 -5.833 26.012 1.00 23.48 52 GLU B C 1
ATOM 1440 O O . GLU B 1 53 ? 39.447 -6.814 26.505 1.00 23.45 52 GLU B O 1
ATOM 1459 N N . ILE B 1 55 ? 37.201 -7.818 28.940 1.00 16.90 54 ILE B N 1
ATOM 1460 C CA . ILE B 1 55 ? 36.702 -9.182 29.090 1.00 16.01 54 ILE B CA 1
ATOM 1461 C C . ILE B 1 55 ? 35.358 -9.056 29.831 1.00 14.32 54 ILE B C 1
ATOM 1462 O O . ILE B 1 55 ? 35.306 -8.573 30.977 1.00 14.31 54 ILE B O 1
ATOM 1467 N N A ILE B 1 56 ? 34.282 -9.487 29.178 0.50 13.88 55 ILE B N 1
ATOM 1468 N N B ILE B 1 56 ? 34.297 -9.492 29.160 0.50 14.00 55 ILE B N 1
ATOM 1469 C CA A ILE B 1 56 ? 32.931 -9.398 29.756 0.50 13.26 55 ILE B CA 1
ATOM 1470 C CA B ILE B 1 56 ? 32.932 -9.433 29.683 0.50 13.51 55 ILE B CA 1
ATOM 1471 C C A ILE B 1 56 ? 32.216 -10.751 29.775 0.50 12.97 55 ILE B C 1
ATOM 1472 C C B ILE B 1 56 ? 32.323 -10.832 29.790 0.50 12.96 55 ILE B C 1
ATOM 1473 O O A ILE B 1 56 ? 31.971 -11.354 28.724 0.50 14.20 55 ILE B O 1
ATOM 1474 O O B ILE B 1 56 ? 32.362 -11.603 28.832 0.50 13.95 55 ILE B O 1
ATOM 1483 N N . GLU B 1 57 ? 31.842 -11.187 30.972 1.00 13.41 56 GLU B N 1
ATOM 1484 C CA . GLU B 1 57 ? 31.149 -12.449 31.194 1.00 14.15 56 GLU B CA 1
ATOM 1485 C C . GLU B 1 57 ? 29.718 -12.140 31.609 1.00 12.52 56 GLU B C 1
ATOM 1486 O O . GLU B 1 57 ? 29.510 -11.331 32.510 1.00 14.43 56 GLU B O 1
ATOM 1492 N N . VAL B 1 58 ? 28.753 -12.724 30.900 1.00 10.28 57 VAL B N 1
ATOM 1493 C CA . VAL B 1 58 ? 27.349 -12.507 31.174 1.00 9.80 57 VAL B CA 1
ATOM 1494 C C . VAL B 1 58 ? 26.717 -13.806 31.653 1.00 9.38 57 VAL B C 1
ATOM 1495 O O . VAL B 1 58 ? 26.921 -14.861 31.035 1.00 10.18 57 VAL B O 1
ATOM 1499 N N . GLN B 1 59 ? 25.980 -13.743 32.769 1.00 9.23 58 GLN B N 1
ATOM 1500 C CA . GLN B 1 59 ? 25.252 -14.859 33.323 1.00 9.53 58 GLN B CA 1
ATOM 1501 C C . GLN B 1 59 ? 23.769 -14.490 33.287 1.00 9.15 58 GLN B C 1
ATOM 1502 O O . GLN B 1 59 ? 23.387 -13.457 33.837 1.00 9.83 58 GLN B O 1
ATOM 1508 N N . VAL B 1 60 ? 22.950 -15.289 32.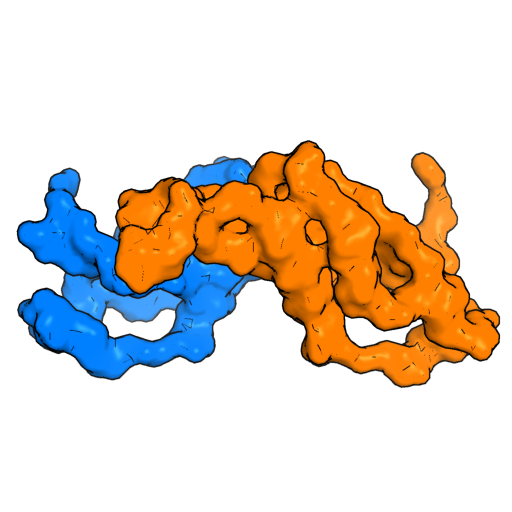607 1.00 8.70 59 VAL B N 1
ATOM 1509 C CA . VAL B 1 60 ? 21.509 -15.095 32.522 1.00 8.35 59 VAL B CA 1
ATOM 1510 C C . VAL B 1 60 ? 20.740 -16.271 33.068 1.00 8.44 59 VAL B C 1
ATOM 1511 O O . VAL B 1 60 ? 21.112 -17.421 32.777 1.00 9.82 59 VAL B O 1
ATOM 1515 N N . ALA B 1 61 ? 19.744 -15.981 33.906 1.00 8.81 60 ALA B N 1
ATOM 1516 C CA . ALA B 1 61 ? 18.819 -16.995 34.418 1.00 9.16 60 ALA B CA 1
ATOM 1517 C C . ALA B 1 61 ? 17.432 -16.616 33.881 1.00 9.16 60 ALA B C 1
ATOM 1518 O O . ALA B 1 61 ? 16.982 -15.480 34.061 1.00 9.09 60 ALA B O 1
ATOM 1520 N N . VAL B 1 62 ? 16.749 -17.561 33.237 1.00 9.28 61 VAL B N 1
ATOM 1521 C CA . VAL B 1 62 ? 15.471 -17.300 32.595 1.00 9.01 61 VAL B CA 1
ATOM 1522 C C . VAL B 1 62 ? 14.744 -18.622 32.393 1.00 9.71 61 VAL B C 1
ATOM 1523 O O . VAL B 1 62 ? 15.372 -19.670 32.336 1.00 11.33 61 VAL B O 1
ATOM 1527 N N . PRO B 1 63 ? 13.411 -18.607 32.334 1.00 10.15 62 PRO B N 1
ATOM 1528 C CA . PRO B 1 63 ? 12.716 -19.844 31.986 1.00 11.07 62 PRO B CA 1
ATOM 1529 C C . PRO B 1 63 ? 13.034 -20.219 30.531 1.00 10.97 62 PRO B C 1
ATOM 1530 O O . PRO B 1 63 ? 13.235 -19.363 29.674 1.00 11.06 62 PRO B O 1
ATOM 1534 N N . TYR B 1 64 ? 13.051 -21.514 30.266 1.00 11.38 63 TYR B N 1
ATOM 1535 C CA . TYR B 1 64 ? 13.336 -22.053 28.922 1.00 11.74 63 TYR B CA 1
ATOM 1536 C C . TYR B 1 64 ? 14.679 -21.574 28.348 1.00 11.90 63 TYR B C 1
ATOM 1537 O O . TYR B 1 64 ? 14.744 -21.092 27.224 1.00 11.88 63 TYR B O 1
ATOM 1546 N N . PRO B 1 65 ? 15.769 -21.772 29.104 1.00 11.33 64 PRO B N 1
ATOM 1547 C CA . PRO B 1 65 ? 17.051 -21.252 28.657 1.00 11.30 64 PRO B CA 1
ATOM 1548 C C . PRO B 1 65 ? 17.535 -21.795 27.315 1.00 11.72 64 PRO B C 1
ATOM 1549 O O . PRO B 1 65 ? 18.262 -21.112 26.587 1.00 11.60 64 PRO B O 1
ATOM 1553 N N . GLU B 1 66 ? 17.146 -23.033 27.010 1.00 12.03 65 GLU B N 1
ATOM 1554 C CA . GLU B 1 66 ? 17.520 -23.664 25.758 1.00 13.78 65 GLU B CA 1
ATOM 1555 C C . GLU B 1 66 ? 17.027 -22.901 24.524 1.00 13.56 65 GLU B C 1
ATOM 1556 O O . GLU B 1 66 ? 17.596 -23.034 23.433 1.00 15.82 65 GLU B O 1
ATOM 1562 N N . GLN B 1 67 ? 15.963 -22.124 24.681 1.00 13.05 66 GLN B N 1
ATOM 1563 C CA . GLN B 1 67 ? 15.382 -21.353 23.591 1.00 14.40 66 GLN B CA 1
ATOM 1564 C C . GLN B 1 67 ? 15.999 -19.982 23.401 1.00 12.36 66 GLN B C 1
ATOM 1565 O O . GLN B 1 67 ? 15.641 -19.275 22.455 1.00 14.72 66 GLN B O 1
ATOM 1571 N N . VAL B 1 68 ? 16.915 -19.590 24.280 1.00 10.95 67 VAL B N 1
ATOM 1572 C CA . VAL B 1 68 ? 17.553 -18.288 24.151 1.00 10.49 67 VAL B CA 1
ATOM 1573 C C . VAL B 1 68 ? 18.558 -18.212 22.973 1.00 10.25 67 VAL B C 1
ATOM 1574 O O . VAL B 1 68 ? 19.449 -19.056 22.847 1.00 11.84 67 VAL B O 1
ATOM 1578 N N . ARG B 1 69 ? 18.363 -17.224 22.093 1.00 11.04 68 ARG B N 1
ATOM 1579 C CA . ARG B 1 69 ? 19.268 -16.928 20.949 1.00 10.55 68 ARG B CA 1
ATOM 1580 C C . ARG B 1 69 ? 20.393 -16.098 21.553 1.00 10.32 68 ARG B C 1
ATOM 1581 O O . ARG B 1 69 ? 20.271 -14.895 21.804 1.00 11.63 68 ARG B O 1
ATOM 1589 N N . GLU B 1 70 ? 21.494 -16.776 21.822 1.00 10.09 69 GLU B N 1
ATOM 1590 C CA . GLU B 1 70 ? 22.591 -16.180 22.593 1.00 11.17 69 GLU B CA 1
ATOM 1591 C C . GLU B 1 70 ? 23.321 -14.997 21.987 1.00 11.48 69 GLU B C 1
ATOM 1592 O O . GLU B 1 70 ? 23.581 -14.011 22.668 1.00 11.27 69 GLU B O 1
ATOM 1598 N N . GLU B 1 71 ? 23.639 -15.066 20.698 1.00 11.99 70 GLU B N 1
ATOM 1599 C CA . GLU B 1 71 ? 24.330 -13.947 20.062 1.00 12.72 70 GLU B CA 1
ATOM 1600 C C . GLU B 1 71 ? 23.449 -12.687 20.049 1.00 11.56 70 GLU B C 1
ATOM 1601 O O . GLU B 1 71 ? 23.952 -11.559 20.183 1.00 13.46 70 GLU B O 1
ATOM 1607 N N . GLU B 1 72 ? 22.141 -12.877 19.907 1.00 12.04 71 GLU B N 1
ATOM 1608 C CA . GLU B 1 72 ? 21.205 -11.764 19.955 1.00 12.91 71 GLU B CA 1
ATOM 1609 C C . GLU B 1 72 ? 21.281 -11.067 21.328 1.00 11.54 71 GLU B C 1
ATOM 1610 O O . GLU B 1 72 ? 21.267 -9.839 21.426 1.00 13.13 71 GLU B O 1
ATOM 1616 N N . VAL B 1 73 ? 21.377 -11.851 22.387 1.00 10.39 72 VAL B N 1
ATOM 1617 C CA . VAL B 1 73 ? 21.497 -11.289 23.730 1.00 10.71 72 VAL B CA 1
ATOM 1618 C C . VAL B 1 73 ? 22.828 -10.544 23.893 1.00 11.11 72 VAL B C 1
ATOM 1619 O O . VAL B 1 73 ? 22.872 -9.420 24.401 1.00 11.46 72 VAL B O 1
ATOM 1623 N N . LEU B 1 74 ? 23.911 -11.162 23.434 1.00 10.72 73 LEU B N 1
ATOM 1624 C CA . LEU B 1 74 ? 25.231 -10.533 23.536 1.00 11.34 73 LEU B CA 1
ATOM 1625 C C . LEU B 1 74 ? 25.374 -9.261 22.715 1.00 11.67 73 LEU B C 1
ATOM 1626 O O . LEU B 1 74 ? 26.164 -8.389 23.080 1.00 12.45 73 LEU B O 1
ATOM 1631 N N . ALA B 1 75 ? 24.581 -9.135 21.658 1.00 12.43 74 ALA B N 1
ATOM 1632 C CA . ALA B 1 75 ? 24.609 -7.952 20.789 1.00 13.34 74 ALA B CA 1
ATOM 1633 C C . ALA B 1 75 ? 24.161 -6.676 21.509 1.00 13.49 74 ALA B C 1
ATOM 1634 O O . ALA B 1 75 ? 24.415 -5.566 21.043 1.00 14.70 74 ALA B O 1
ATOM 1636 N N . VAL B 1 76 ? 23.479 -6.811 22.639 1.00 12.53 75 VAL B N 1
ATOM 1637 C CA . VAL B 1 76 ? 23.057 -5.653 23.434 1.00 12.49 75 VAL B CA 1
ATOM 1638 C C . VAL B 1 76 ? 24.280 -4.888 23.957 1.00 12.93 75 VAL B C 1
ATOM 1639 O O . VAL B 1 76 ? 24.238 -3.665 24.130 1.00 14.61 75 VAL B O 1
ATOM 1643 N N . LEU B 1 77 ? 25.366 -5.613 24.224 1.00 12.90 76 LEU B N 1
ATOM 1644 C CA . LEU B 1 77 ? 26.602 -5.018 24.737 1.00 14.41 76 LEU B CA 1
ATOM 1645 C C . LEU B 1 77 ? 27.343 -4.354 23.585 1.00 17.38 76 LEU B C 1
ATOM 1646 O O . LEU B 1 77 ? 27.610 -5.016 22.600 1.00 17.28 76 LEU B O 1
ATOM 1651 N N . PRO B 1 78 ? 27.625 -3.033 23.683 1.00 20.03 77 PRO B N 1
ATOM 1652 C CA . PRO B 1 78 ? 28.324 -2.384 22.583 1.00 22.01 77 PRO B CA 1
ATOM 1653 C C . PRO B 1 78 ? 29.789 -2.796 22.408 1.00 22.73 77 PRO B C 1
ATOM 1654 O O . PRO B 1 78 ? 30.275 -2.835 21.270 1.00 24.01 77 PRO B O 1
ATOM 1658 N N . PHE B 1 79 ? 30.483 -3.114 23.497 1.00 23.11 78 PHE B N 1
ATOM 1659 C CA . PHE B 1 79 ? 31.899 -3.467 23.408 1.00 25.12 78 PHE B CA 1
ATOM 1660 C C . PHE B 1 79 ? 32.325 -4.664 24.254 1.00 23.70 78 PHE B C 1
ATOM 1661 O O . PHE B 1 79 ? 31.660 -5.029 25.232 1.00 24.18 78 PHE B O 1
ATOM 1669 N N . GLY B 1 80 ? 33.448 -5.264 23.863 1.00 22.80 79 GLY B N 1
ATOM 1670 C CA . GLY B 1 80 ? 34.074 -6.344 24.621 1.00 21.86 79 GLY B CA 1
ATOM 1671 C C . GLY B 1 80 ? 34.270 -7.715 24.010 1.00 20.62 79 GLY B C 1
ATOM 1672 O O . GLY B 1 80 ? 33.752 -8.025 22.943 1.00 22.06 79 GLY B O 1
ATOM 1673 N N . ARG B 1 81 ? 35.085 -8.501 24.707 1.00 20.49 80 ARG B N 1
ATOM 1674 C CA . ARG B 1 81 ? 35.372 -9.908 24.395 1.00 19.45 80 ARG B CA 1
ATOM 1675 C C . ARG B 1 81 ? 34.341 -10.560 25.321 1.00 18.11 80 ARG B C 1
ATOM 1676 O O . ARG B 1 81 ? 34.569 -10.721 26.530 1.00 18.52 80 ARG B O 1
ATOM 1681 N N . LYS B 1 82 ? 33.244 -10.994 24.726 1.00 16.39 81 LYS B N 1
ATOM 1682 C CA . LYS B 1 82 ? 32.085 -11.422 25.486 1.00 16.60 81 LYS B CA 1
ATOM 1683 C C . LYS B 1 82 ? 31.708 -12.873 25.458 1.00 16.24 81 LYS B C 1
ATOM 1684 O O . LYS B 1 82 ? 31.800 -13.514 24.414 1.00 18.12 81 LYS B O 1
ATOM 1690 N N . THR B 1 83 ? 31.205 -13.353 26.586 1.00 14.65 82 THR B N 1
ATOM 1691 C CA A THR B 1 83 ? 30.693 -14.712 26.664 0.50 14.75 82 THR B CA 1
ATOM 1692 C CA B THR B 1 83 ? 30.760 -14.732 26.756 0.50 15.07 82 THR B CA 1
ATOM 1693 C C . THR B 1 83 ? 29.420 -14.693 27.500 1.00 13.98 82 THR B C 1
ATOM 1694 O O . THR B 1 83 ? 29.218 -13.815 28.356 1.00 14.38 82 THR B O 1
ATOM 1701 N N . LEU B 1 84 ? 28.538 -15.622 27.186 1.00 12.08 83 LEU B N 1
ATOM 1702 C CA . LEU B 1 84 ? 27.266 -15.758 27.853 1.00 11.24 83 LEU B CA 1
ATOM 1703 C C . LEU B 1 84 ? 27.004 -17.179 28.314 1.00 11.64 83 LEU B C 1
ATOM 1704 O O . LEU B 1 84 ? 27.322 -18.115 27.578 1.00 12.71 83 LEU B O 1
ATOM 1709 N N . THR B 1 85 ? 26.497 -17.335 29.536 1.00 10.65 84 THR B N 1
ATOM 1710 C CA A THR B 1 85 ? 26.104 -18.623 30.053 0.50 10.21 84 THR B CA 1
ATOM 1711 C CA B THR B 1 85 ? 26.089 -18.633 30.058 0.50 11.79 84 THR B CA 1
ATOM 1712 C C . THR B 1 85 ? 24.636 -18.466 30.478 1.00 10.67 84 THR B C 1
ATOM 1713 O O . THR B 1 85 ? 24.324 -17.563 31.248 1.00 12.32 84 THR B O 1
ATOM 1720 N N . VAL B 1 86 ? 23.766 -19.340 29.988 1.00 10.04 85 VAL B N 1
ATOM 1721 C CA A VAL B 1 86 ? 22.351 -19.299 30.260 0.70 10.37 85 VAL B CA 1
ATOM 1722 C CA B VAL B 1 86 ? 22.340 -19.285 30.286 0.30 10.49 85 VAL B CA 1
ATOM 1723 C C . VAL B 1 86 ? 21.925 -20.488 31.125 1.00 10.40 85 VAL B C 1
ATOM 1724 O O . VAL B 1 86 ? 22.322 -21.620 30.868 1.00 11.05 85 VAL B O 1
ATOM 1731 N N . GLU B 1 87 ? 21.105 -20.228 32.149 1.00 10.82 86 GLU B N 1
ATOM 1732 C CA . GLU B 1 87 ? 20.627 -21.258 33.046 1.00 10.73 86 GLU B CA 1
ATOM 1733 C C . GLU B 1 87 ? 19.151 -21.052 33.313 1.00 10.69 86 GLU B C 1
ATOM 1734 O O . GLU B 1 87 ? 18.616 -19.958 33.092 1.00 11.48 86 GLU B O 1
ATOM 1740 N N . SER B 1 88 ? 18.499 -22.105 33.802 1.00 11.74 87 SER B N 1
ATOM 1741 C CA A SER B 1 88 ? 17.090 -22.049 34.155 0.50 12.71 87 SER B CA 1
ATOM 1742 C CA B SER B 1 88 ? 17.089 -22.044 34.162 0.25 12.70 87 SER B CA 1
ATOM 1743 C CA C SER B 1 88 ? 17.085 -22.043 34.176 0.25 12.71 87 SER B CA 1
ATOM 1744 C C . SER B 1 88 ? 16.993 -21.224 35.453 1.00 12.77 87 SER B C 1
ATOM 1745 O O . SER B 1 88 ? 17.794 -21.404 36.372 1.00 16.12 87 SER B O 1
ATOM 1752 N N . GLY B 1 89 ? 16.044 -20.307 35.513 1.00 12.45 88 GLY B N 1
ATOM 1753 C CA . GLY B 1 89 ? 15.877 -19.466 36.666 1.00 11.57 88 GLY B CA 1
ATOM 1754 C C . GLY B 1 89 ? 14.985 -18.305 36.316 1.00 10.50 88 GLY B C 1
ATOM 1755 O O . GLY B 1 89 ? 14.145 -18.398 35.448 1.00 11.82 88 GLY B O 1
ATOM 1756 N N . GLY B 1 90 ? 15.182 -17.192 37.000 1.00 9.33 89 GLY B N 1
ATOM 1757 C CA . GLY B 1 90 ? 14.307 -16.045 36.808 1.00 9.48 89 GLY 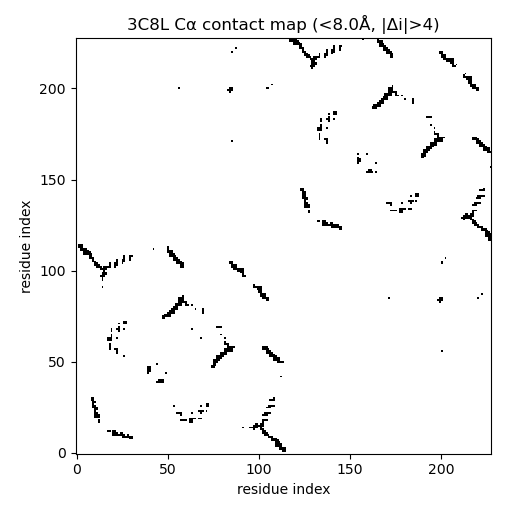B CA 1
ATOM 1758 C C . GLY B 1 90 ? 12.928 -16.408 37.350 1.00 8.54 89 GLY B C 1
ATOM 1759 O O . GLY B 1 90 ? 12.837 -16.919 38.474 1.00 9.62 89 GLY B O 1
ATOM 1768 N N . ILE B 1 92 ? 8.545 -17.424 36.081 1.00 9.35 91 ILE B N 1
ATOM 1769 C CA . ILE B 1 92 ? 7.398 -17.485 35.208 1.00 9.56 91 ILE B CA 1
ATOM 1770 C C . ILE B 1 92 ? 6.193 -16.935 35.998 1.00 9.36 91 ILE B C 1
ATOM 1771 O O . ILE B 1 92 ? 5.902 -17.401 37.108 1.00 10.14 91 ILE B O 1
ATOM 1776 N N . VAL B 1 93 ? 5.506 -15.934 35.447 1.00 9.33 92 VAL B N 1
ATOM 1777 C CA . VAL B 1 93 ? 4.272 -15.405 36.020 1.00 9.79 92 VAL B CA 1
ATOM 1778 C C . VAL B 1 93 ? 3.158 -16.008 35.157 1.00 10.08 92 VAL B C 1
ATOM 1779 O O . VAL B 1 93 ? 3.092 -15.736 33.959 1.00 11.07 92 VAL B O 1
ATOM 1783 N N . GLN B 1 94 ? 2.309 -16.851 35.742 1.00 10.56 93 GLN B N 1
ATOM 1784 C CA . GLN B 1 94 ? 1.220 -17.472 34.987 1.00 10.72 93 GLN B CA 1
ATOM 1785 C C . GLN B 1 94 ? -0.073 -16.686 35.153 1.00 10.50 93 GLN B C 1
ATOM 1786 O O . GLN B 1 94 ? -0.379 -16.183 36.236 1.00 12.41 93 GLN B O 1
ATOM 1792 N N . GLY B 1 95 ? -0.858 -16.638 34.089 1.00 11.43 94 GLY B N 1
ATOM 1793 C CA . GLY B 1 95 ? -2.142 -15.996 34.114 1.00 12.70 94 GLY B CA 1
ATOM 1794 C C . GLY B 1 95 ? -2.778 -16.090 32.742 1.00 12.50 94 GLY B C 1
ATOM 1795 O O . GLY B 1 95 ? -2.075 -16.147 31.728 1.00 12.97 94 GLY B O 1
ATOM 1796 N N . ARG B 1 96 ? -4.105 -16.082 32.722 1.00 12.47 95 ARG B N 1
ATOM 1797 C CA . ARG B 1 96 ? -4.890 -16.160 31.493 1.00 12.99 95 ARG B CA 1
ATOM 1798 C C . ARG B 1 96 ? -4.350 -15.209 30.412 1.00 13.26 95 ARG B C 1
ATOM 1799 O O . ARG B 1 96 ? -4.147 -14.011 30.649 1.00 12.67 95 ARG B O 1
ATOM 1807 N N . ALA B 1 97 ? -4.116 -15.750 29.219 1.00 13.34 96 ALA B N 1
ATOM 1808 C CA . ALA B 1 97 ? -3.649 -14.947 28.090 1.00 12.72 96 ALA B CA 1
ATOM 1809 C C . ALA B 1 97 ? -4.698 -13.880 27.750 1.00 13.15 96 ALA B C 1
ATOM 1810 O O . ALA B 1 97 ? -5.907 -14.151 27.755 1.00 14.56 96 ALA B O 1
ATOM 1812 N N . ILE B 1 98 ? -4.223 -12.664 27.496 1.00 13.70 97 ILE B N 1
ATOM 1813 C CA . ILE B 1 98 ? -5.074 -11.522 27.155 1.00 14.17 97 ILE B CA 1
ATOM 1814 C C . ILE B 1 98 ? -4.920 -11.268 25.639 1.00 14.14 97 ILE B C 1
ATOM 1815 O O . ILE B 1 98 ? -3.924 -10.692 25.186 1.00 14.07 97 ILE B O 1
ATOM 1820 N N . PRO B 1 99 ? -5.903 -11.717 24.842 1.00 14.19 98 PRO B N 1
ATOM 1821 C CA . PRO B 1 99 ? -5.759 -11.532 23.396 1.00 15.00 98 PRO B CA 1
ATOM 1822 C C . PRO B 1 99 ? -5.654 -10.075 22.983 1.00 14.56 98 PRO B C 1
ATOM 1823 O O . PRO B 1 99 ? -4.938 -9.761 22.031 1.00 15.77 98 PRO B O 1
ATOM 1827 N N . GLU B 1 100 ? -6.325 -9.196 23.714 1.00 14.26 99 GLU B N 1
ATOM 1828 C CA . GLU B 1 100 ? -6.305 -7.776 23.391 1.00 15.99 99 GLU B CA 1
ATOM 1829 C C . GLU B 1 100 ? -4.934 -7.129 23.565 1.00 16.05 99 GLU B C 1
ATOM 1830 O O . GLU B 1 100 ? -4.724 -6.051 23.044 1.00 17.03 99 GLU B O 1
ATOM 1836 N N . LEU B 1 101 ? -4.041 -7.776 24.319 1.00 14.85 100 LEU B N 1
ATOM 1837 C CA . LEU B 1 101 ? -2.683 -7.300 24.549 1.00 15.30 100 LEU B CA 1
ATOM 1838 C C . LEU B 1 101 ? -1.674 -8.104 23.721 1.00 15.61 100 LEU B C 1
ATOM 1839 O O . LEU B 1 101 ? -0.473 -8.008 23.949 1.00 17.15 100 LEU B O 1
ATOM 1844 N N . ASN B 1 102 ? -2.149 -8.903 22.764 1.00 15.15 101 ASN B N 1
ATOM 1845 C CA . ASN B 1 102 ? -1.284 -9.707 21.898 1.00 16.77 101 ASN B CA 1
ATOM 1846 C C . ASN B 1 102 ? -0.458 -10.764 22.611 1.00 15.46 101 ASN B C 1
ATOM 1847 O O . ASN B 1 102 ? 0.681 -11.073 22.216 1.00 16.33 101 ASN B O 1
ATOM 1852 N N . ASP B 1 103 ? -1.041 -11.350 23.644 1.00 15.14 102 ASP B N 1
ATOM 1853 C CA . ASP B 1 103 ? -0.359 -12.420 24.323 1.00 14.66 102 ASP B CA 1
ATOM 1854 C C . ASP B 1 103 ? -0.265 -13.638 23.430 1.00 14.61 102 ASP B C 1
ATOM 1855 O O . ASP B 1 103 ? -1.160 -13.901 22.624 1.00 17.05 102 ASP B O 1
ATOM 1860 N N . LYS B 1 104 ? 0.848 -14.347 23.543 1.00 13.40 103 LYS B N 1
ATOM 1861 C CA . LYS B 1 104 ? 1.080 -15.591 22.797 1.00 14.70 103 LYS B CA 1
ATOM 1862 C C . LYS B 1 104 ? 0.572 -16.787 23.619 1.00 14.90 103 LYS B C 1
ATOM 1863 O O . LYS B 1 104 ? 0.039 -17.755 23.069 1.00 16.06 103 LYS B O 1
ATOM 1867 N N . ASN B 1 105 ? 0.772 -16.747 24.943 1.00 13.36 104 ASN B N 1
ATOM 1868 C CA . ASN B 1 105 ? 0.305 -17.806 25.823 1.00 13.64 104 ASN B CA 1
ATOM 1869 C C . ASN B 1 105 ? 0.024 -17.230 27.214 1.00 12.05 104 ASN B C 1
ATOM 1870 O O . ASN B 1 105 ? -0.040 -16.009 27.370 1.00 11.88 104 ASN B O 1
ATOM 1875 N N . ASP B 1 106 ? -0.132 -18.117 28.193 1.00 12.46 105 ASP B N 1
ATOM 1876 C CA . ASP B 1 106 ? -0.500 -17.741 29.544 1.00 12.15 105 ASP B CA 1
ATOM 1877 C C . ASP B 1 106 ? 0.695 -17.504 30.479 1.00 11.26 105 ASP B C 1
ATOM 1878 O O . ASP B 1 106 ? 0.558 -17.638 31.703 1.00 12.51 105 ASP B O 1
ATOM 1883 N N . GLU B 1 107 ? 1.847 -17.158 29.917 1.00 11.09 106 GLU B N 1
ATOM 1884 C CA . GLU B 1 107 ? 3.027 -16.902 30.721 1.00 11.21 106 GLU B CA 1
ATOM 1885 C C . GLU B 1 107 ? 3.712 -15.586 30.389 1.00 10.29 106 GLU B C 1
ATOM 1886 O O . GLU B 1 107 ? 3.696 -15.128 29.249 1.00 10.84 106 GLU B O 1
ATOM 1900 N N . LEU B 1 109 ? 7.569 -14.207 31.048 1.00 8.54 108 LEU B N 1
ATOM 1901 C CA . LEU B 1 109 ? 8.892 -14.725 31.390 1.00 8.92 108 LEU B CA 1
ATOM 1902 C C . LEU B 1 109 ? 9.817 -13.621 31.879 1.00 8.50 108 LEU B C 1
ATOM 1903 O O . LEU B 1 109 ? 9.985 -12.603 31.208 1.00 9.32 108 LEU B O 1
ATOM 1908 N N . ILE B 1 110 ? 10.442 -13.846 33.032 1.00 8.15 109 ILE B N 1
ATOM 1909 C CA . ILE B 1 110 ? 11.324 -12.860 33.624 1.00 8.47 109 ILE B CA 1
ATOM 1910 C C . ILE B 1 110 ? 12.732 -13.418 33.723 1.00 8.08 109 ILE B C 1
ATOM 1911 O O . ILE B 1 110 ? 12.932 -14.507 34.282 1.00 8.79 109 ILE B O 1
ATOM 1916 N N . ALA B 1 111 ? 13.684 -12.677 33.141 1.00 8.14 110 ALA B N 1
ATOM 1917 C CA . ALA B 1 111 ? 15.082 -13.002 33.154 1.00 7.68 110 ALA B CA 1
ATOM 1918 C C . ALA B 1 111 ? 15.889 -12.066 34.029 1.00 7.68 110 ALA B C 1
ATOM 1919 O O . ALA B 1 111 ? 15.548 -10.913 34.224 1.00 7.79 110 ALA B O 1
ATOM 1921 N N . ILE B 1 112 ? 16.958 -12.626 34.564 1.00 8.22 111 ILE B N 1
ATOM 1922 C CA A ILE B 1 112 ? 17.964 -11.896 35.320 0.50 8.29 111 ILE B CA 1
ATOM 1923 C CA B ILE B 1 112 ? 17.961 -11.875 35.316 0.50 8.72 111 ILE B CA 1
ATOM 1924 C C . ILE B 1 112 ? 19.283 -11.984 34.552 1.00 8.45 111 ILE B C 1
ATOM 1925 O O . ILE B 1 112 ? 19.619 -13.055 34.013 1.00 8.77 111 ILE B O 1
ATOM 1934 N N . ALA B 1 113 ? 20.024 -10.879 34.488 1.00 8.85 112 ALA B N 1
ATOM 1935 C CA . ALA B 1 113 ? 21.349 -10.851 33.888 1.00 8.68 112 ALA B CA 1
ATOM 1936 C C . ALA B 1 113 ? 22.342 -10.233 34.876 1.00 8.63 112 ALA B C 1
ATOM 1937 O O . ALA B 1 113 ? 22.021 -9.261 35.547 1.00 9.53 112 ALA B O 1
ATOM 1939 N N . ALA B 1 114 ? 23.533 -10.826 34.936 1.00 8.82 113 ALA B N 1
ATOM 1940 C CA . ALA B 1 114 ? 24.676 -10.257 35.645 1.00 9.24 113 ALA B CA 1
ATOM 1941 C C . ALA B 1 114 ? 25.789 -10.114 34.589 1.00 9.68 113 ALA B C 1
ATOM 1942 O O . ALA B 1 114 ? 26.188 -11.087 33.942 1.00 10.86 113 ALA B O 1
ATOM 1944 N N . VAL B 1 115 ? 26.273 -8.886 34.425 1.00 9.35 114 VAL B N 1
ATOM 1945 C CA . VAL B 1 115 ? 27.321 -8.551 33.470 1.00 9.78 114 VAL B CA 1
ATOM 1946 C C . VAL B 1 115 ? 28.553 -8.228 34.275 1.00 10.67 114 VAL B C 1
ATOM 1947 O O . VAL B 1 115 ? 28.559 -7.256 35.017 1.00 10.85 114 VAL B O 1
ATOM 1951 N N . THR B 1 116 ? 29.597 -9.045 34.119 1.00 10.86 115 THR B N 1
ATOM 1952 C CA . THR B 1 116 ? 30.826 -8.865 34.866 1.00 11.74 115 THR B CA 1
ATOM 1953 C C . THR B 1 116 ? 31.992 -8.465 33.995 1.00 11.68 115 THR B C 1
ATOM 1954 O O . THR B 1 116 ? 32.236 -9.087 32.961 1.00 12.90 115 THR B O 1
ATOM 1958 N N . VAL B 1 117 ? 32.704 -7.408 34.412 1.00 12.82 116 VAL B N 1
ATOM 1959 C CA . VAL B 1 117 ? 33.921 -6.978 33.730 1.00 14.71 116 VAL B CA 1
ATOM 1960 C C . VAL B 1 117 ? 35.072 -7.624 34.497 1.00 15.75 116 VAL B C 1
ATOM 1961 O O . VAL B 1 117 ? 35.170 -7.453 35.717 1.00 15.60 116 VAL B O 1
ATOM 1965 N N . LEU B 1 118 ? 35.914 -8.393 33.802 1.00 16.54 117 LEU B N 1
ATOM 1966 C CA . LEU B 1 118 ? 37.061 -9.024 34.448 1.00 18.81 117 LEU B CA 1
ATOM 1967 C C . LEU B 1 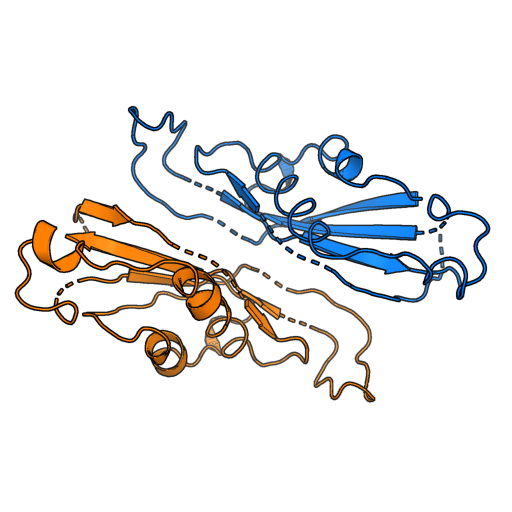118 ? 38.352 -8.487 33.896 1.00 20.01 117 LEU B C 1
ATOM 1968 O O . LEU B 1 118 ? 38.363 -7.897 32.815 1.00 20.81 117 LEU B O 1
ATOM 1973 N N . ILE B 1 119 ? 39.436 -8.696 34.648 1.00 21.03 118 ILE B N 1
ATOM 1974 C CA . ILE B 1 119 ? 40.773 -8.257 34.245 1.00 23.62 118 ILE B CA 1
ATOM 1975 C C . ILE B 1 119 ? 41.623 -9.494 34.051 1.00 23.91 118 ILE B C 1
ATOM 1976 O O . ILE B 1 119 ? 41.613 -10.391 34.901 1.00 25.05 118 ILE B O 1
#

Radius of gyration: 19.31 Å; Cα contacts (8 Å, |Δi|>4): 592; chains: 2; bounding box: 61×31×38 Å